Protein AF-A0A914E6H9-F1 (afdb_monomer)

Solvent-accessible surface area (backbone atoms only — not comparable to full-atom values): 12062 Å² total; per-residue (Å²): 136,84,80,85,77,83,86,76,90,71,85,92,70,56,69,72,56,49,33,61,77,68,70,58,74,80,78,76,75,82,77,73,86,77,72,76,84,82,68,86,48,79,74,48,56,61,55,47,52,51,64,68,30,40,50,72,46,54,66,71,74,56,62,75,85,48,50,69,58,54,50,55,50,50,53,52,52,53,63,55,44,48,61,52,18,30,51,36,17,48,60,28,70,41,57,38,67,60,18,42,51,48,51,53,48,45,43,56,54,40,60,68,67,37,84,58,99,81,71,85,60,68,87,51,65,71,59,25,43,54,50,18,62,48,53,51,54,50,25,64,76,68,75,50,61,64,74,57,21,68,74,34,77,68,53,38,52,57,58,48,49,56,48,53,51,52,54,51,51,51,50,50,52,51,52,53,38,53,74,68,57,50,55,66,60,54,51,61,48,46,63,58,47,55,53,51,53,53,60,66,71,79,110

Sequence (203 aa):
MEKIEYNILRPVFNQDLFDGLHGYEKRKRKIKNFNYYEYLNIQKIGSILTNTLPFFKWIKDYQLGFLPSDIAAGITIAIFNIPQGMAYANLANLPEVIGLYTSFFCPLIYLFFGTSRHLSMGIVSVVALMMGSTLEKYAILHNFNLENAKQNNIDNFESLHYLTILTFTTGIILALLSLCQAHFIAAYLSDSLEFLLLAALDS

Nearest PDB structures (foldseek):
  8uc1-assembly1_B  TM=6.722E-01  e=9.163E-06  Tursiops truncatus
  7xuh-assembly1_A  TM=6.467E-01  e=7.646E-06  Homo sapiens
  8tnw-assembly1_B  TM=7.030E-01  e=6.315E-05  Homo sapiens

Radius of gyration: 28.05 Å; Cα contacts (8 Å, |Δi|>4): 95; chains: 1; bounding box: 52×65×85 Å

Foldseek 3Di:
DDDDDPPDDDDDDDPVRVCVVVVPDPPPDPDDPDDPPPCPDPVVVVVVLCLQFVLVVVVVVDDCVCVVVVVVVVVVVLVVQLVVLQVLCVLLLHASVVSVVQQVVQQVVCSGRPPDPPDDDHDDNVVSNVNSVVLVVVCVVVVHDSVVCNVDPVSNVVSVVVVVVVVVVVVVVVVVCVVVVVVVVVVVVVVVVVVVVVVVVVD

Secondary structure (DSSP, 8-state):
--------------HHHHHHHTT------------GGGG--THHHHHHHHHH-THHHHTTS--GGGHHHHHHHHHHHHHHHHHHHHHHHHHTTS-HHHHHHHHHHHHHHHHHH-S-SS------HHHHHHHHHHHHHHHHHHT--HHHHHH-HHHHHHHHHHHHHHHHHHHHHHHHHHHTTTHHHHHHHHHHHHHHHHHTT--

Organism: NCBI:txid290746

InterPro domains:
  IPR001902 SLC26A/SulP transporter [PTHR11814] (36-193)
  IPR011547 SLC26A/SulP transporter domain [PF00916] (68-192)

Mean predicted aligned error: 14.3 Å

Structure (mmCIF, N/CA/C/O backbone):
data_AF-A0A914E6H9-F1
#
_entry.id   AF-A0A914E6H9-F1
#
loop_
_atom_site.group_PDB
_atom_site.id
_atom_site.type_symbol
_atom_site.label_atom_id
_atom_site.label_alt_id
_atom_site.label_comp_id
_atom_site.label_asym_id
_atom_site.label_entity_id
_atom_site.label_seq_id
_atom_site.pdbx_PDB_ins_code
_atom_site.Cartn_x
_atom_site.Cartn_y
_atom_site.Cartn_z
_atom_site.occupancy
_atom_site.B_iso_or_equiv
_atom_site.auth_seq_id
_atom_site.auth_comp_id
_atom_site.auth_asym_id
_atom_site.auth_atom_id
_atom_site.pdbx_PDB_model_num
ATOM 1 N N . MET A 1 1 ? 16.545 40.183 40.257 1.00 50.12 1 MET A N 1
ATOM 2 C CA . MET A 1 1 ? 15.499 39.140 40.299 1.00 50.12 1 MET A CA 1
ATOM 3 C C . MET A 1 1 ? 15.357 38.713 41.741 1.00 50.12 1 MET A C 1
ATOM 5 O O . MET A 1 1 ? 16.338 38.268 42.322 1.00 50.12 1 MET A O 1
ATOM 9 N N . GLU A 1 2 ? 14.193 38.947 42.327 1.00 59.81 2 GLU A N 1
ATOM 10 C CA . GLU A 1 2 ? 13.929 38.691 43.743 1.00 59.81 2 GLU A CA 1
ATOM 11 C C . GLU A 1 2 ? 13.531 37.219 43.933 1.00 59.81 2 GLU A C 1
ATOM 13 O O . GLU A 1 2 ? 12.757 36.678 43.140 1.00 59.81 2 GLU A O 1
ATOM 18 N N . LYS A 1 3 ? 14.111 36.533 44.925 1.00 62.00 3 LYS A N 1
ATOM 19 C CA . LYS A 1 3 ? 13.799 35.122 45.188 1.00 62.00 3 LYS A CA 1
ATOM 20 C C . LYS A 1 3 ? 12.520 35.044 46.014 1.00 62.00 3 LYS A C 1
ATOM 22 O O . LYS A 1 3 ? 12.526 35.409 47.183 1.00 62.00 3 LYS A O 1
ATOM 27 N N . ILE A 1 4 ? 11.449 34.527 45.416 1.00 72.75 4 ILE A N 1
ATOM 28 C CA . ILE A 1 4 ? 10.206 34.220 46.132 1.00 72.75 4 ILE A CA 1
ATOM 29 C C . ILE A 1 4 ? 10.500 33.099 47.137 1.00 72.75 4 ILE A C 1
ATOM 31 O O . ILE A 1 4 ? 10.808 31.970 46.751 1.00 72.75 4 ILE A O 1
ATOM 35 N N . GLU A 1 5 ? 10.440 33.422 48.427 1.00 74.56 5 GLU A N 1
ATOM 36 C CA . GLU A 1 5 ? 10.739 32.486 49.509 1.00 74.56 5 GLU A CA 1
ATOM 37 C C . GLU A 1 5 ? 9.470 31.727 49.924 1.00 74.56 5 GLU A C 1
ATOM 39 O O . GLU A 1 5 ? 8.563 32.260 50.565 1.00 74.56 5 GLU A O 1
ATOM 44 N N . TYR A 1 6 ? 9.378 30.464 49.505 1.00 71.00 6 TYR A N 1
ATOM 45 C CA . TYR A 1 6 ? 8.190 29.625 49.680 1.00 71.00 6 TYR A CA 1
ATOM 46 C C . TYR A 1 6 ? 8.077 29.063 51.107 1.00 71.00 6 TYR A C 1
ATOM 48 O O . TYR A 1 6 ? 8.286 27.872 51.344 1.00 71.00 6 TYR A O 1
ATOM 56 N N . ASN A 1 7 ? 7.706 29.915 52.064 1.00 76.38 7 ASN A N 1
ATOM 57 C CA . ASN A 1 7 ? 7.449 29.513 53.448 1.00 76.38 7 ASN A CA 1
ATOM 58 C C . ASN A 1 7 ? 6.096 28.777 53.574 1.00 76.38 7 ASN A C 1
ATOM 60 O O . ASN A 1 7 ? 5.050 29.376 53.823 1.00 76.38 7 ASN A O 1
ATOM 64 N N . ILE A 1 8 ? 6.112 27.464 53.328 1.00 75.12 8 ILE A N 1
ATOM 65 C CA . ILE A 1 8 ? 4.915 26.620 53.222 1.00 75.12 8 ILE A CA 1
ATOM 66 C C . ILE A 1 8 ? 4.791 25.717 54.459 1.00 75.12 8 ILE A C 1
ATOM 68 O O . ILE A 1 8 ? 5.327 24.610 54.503 1.00 75.12 8 ILE A O 1
ATOM 72 N N . LEU A 1 9 ? 4.010 26.162 55.444 1.00 78.38 9 LEU A N 1
ATOM 73 C CA . LEU A 1 9 ? 3.641 25.356 56.609 1.00 78.38 9 LEU A CA 1
ATOM 74 C C . LEU A 1 9 ? 2.402 24.498 56.294 1.00 78.38 9 LEU A C 1
ATOM 76 O O . LEU A 1 9 ? 1.282 25.005 56.244 1.00 78.38 9 LEU A O 1
ATOM 80 N N . ARG A 1 10 ? 2.591 23.186 56.095 1.00 80.12 10 ARG A N 1
ATOM 81 C CA . ARG A 1 10 ? 1.503 22.186 56.079 1.00 80.12 10 ARG A CA 1
ATOM 82 C C . ARG A 1 10 ? 1.823 21.072 57.085 1.00 80.12 10 ARG A C 1
ATOM 84 O O . ARG A 1 10 ? 2.992 20.702 57.183 1.00 80.12 10 ARG A O 1
ATOM 91 N N . PRO A 1 11 ? 0.834 20.503 57.796 1.00 79.44 11 PRO A N 1
ATOM 92 C CA . PRO A 1 11 ? 1.048 19.270 58.548 1.00 79.44 11 PRO A CA 1
ATOM 93 C C . PRO A 1 11 ? 1.402 18.114 57.598 1.00 79.44 11 PRO A C 1
ATOM 95 O O . PRO A 1 11 ? 0.928 18.059 56.461 1.00 79.44 11 PRO A O 1
ATOM 98 N N . VAL A 1 12 ? 2.237 17.187 58.069 1.00 79.19 12 VAL A N 1
ATOM 99 C CA . VAL A 1 12 ? 2.625 15.993 57.305 1.00 79.19 12 VAL A CA 1
ATOM 100 C C . VAL A 1 12 ? 1.494 14.967 57.379 1.00 79.19 12 VAL A C 1
ATOM 102 O O . VAL A 1 12 ? 1.179 14.470 58.458 1.00 79.19 12 VAL A O 1
ATOM 105 N N . PHE A 1 13 ? 0.898 14.639 56.233 1.00 81.56 13 PHE A N 1
ATOM 106 C CA . PHE A 1 13 ? -0.119 13.594 56.110 1.00 81.56 13 PHE A CA 1
ATOM 107 C C . PHE A 1 13 ? 0.448 12.355 55.412 1.00 81.56 13 PHE A C 1
ATOM 109 O O . PHE A 1 13 ? 1.111 12.468 54.382 1.00 81.56 13 PHE A O 1
ATOM 116 N N . ASN A 1 14 ? 0.115 11.170 55.927 1.00 82.94 14 ASN A N 1
ATOM 117 C CA . ASN A 1 14 ? 0.217 9.926 55.161 1.00 82.94 14 ASN A CA 1
ATOM 118 C C . ASN A 1 14 ? -0.932 9.846 54.143 1.00 82.94 14 ASN A C 1
ATOM 120 O O . ASN A 1 14 ? -1.995 10.430 54.367 1.00 82.94 14 ASN A O 1
ATOM 124 N N . GLN A 1 15 ? -0.750 9.075 53.066 1.00 77.50 15 GLN A N 1
ATOM 125 C CA . GLN A 1 15 ? -1.765 8.934 52.015 1.00 77.50 15 GLN A CA 1
ATOM 126 C C . GLN A 1 15 ? -3.119 8.474 52.577 1.00 77.50 15 GLN A C 1
ATOM 128 O O . GLN A 1 15 ? -4.138 9.053 52.229 1.00 77.50 15 GLN A O 1
ATOM 133 N N . ASP A 1 16 ? -3.139 7.519 53.511 1.00 79.62 16 ASP A N 1
ATOM 134 C CA . ASP A 1 16 ? -4.384 6.998 54.098 1.00 79.62 16 ASP A CA 1
ATOM 135 C C . ASP A 1 16 ? -5.143 8.051 54.934 1.00 79.62 16 ASP A C 1
ATOM 137 O O . ASP A 1 16 ? -6.372 8.046 54.981 1.00 79.62 16 ASP A O 1
ATOM 141 N N . LEU A 1 17 ? -4.421 8.993 55.561 1.00 82.12 17 LEU A N 1
ATOM 142 C CA . LEU A 1 17 ? -5.015 10.131 56.276 1.00 82.12 17 LEU A CA 1
ATOM 143 C C . LEU A 1 17 ? -5.592 11.165 55.302 1.00 82.12 17 LEU A C 1
ATOM 145 O O . LEU A 1 17 ? -6.675 11.694 55.542 1.00 82.12 17 LEU A O 1
ATOM 149 N N . PHE A 1 18 ? -4.886 11.439 54.204 1.00 83.38 18 PHE A N 1
ATOM 150 C CA . PHE A 1 18 ? -5.351 12.349 53.159 1.00 83.38 18 PHE A CA 1
ATOM 151 C C . PHE A 1 18 ? -6.586 11.789 52.434 1.00 83.38 18 PHE A C 1
ATOM 153 O O . PHE A 1 18 ? -7.600 12.476 52.313 1.00 83.38 18 PHE A O 1
ATOM 160 N N . ASP A 1 19 ? -6.531 10.519 52.026 1.00 83.94 19 ASP A N 1
ATOM 161 C CA . ASP A 1 19 ? -7.625 9.812 51.360 1.00 83.94 19 ASP A CA 1
ATOM 162 C C . ASP A 1 19 ? -8.864 9.736 52.274 1.00 83.94 19 ASP A C 1
ATOM 164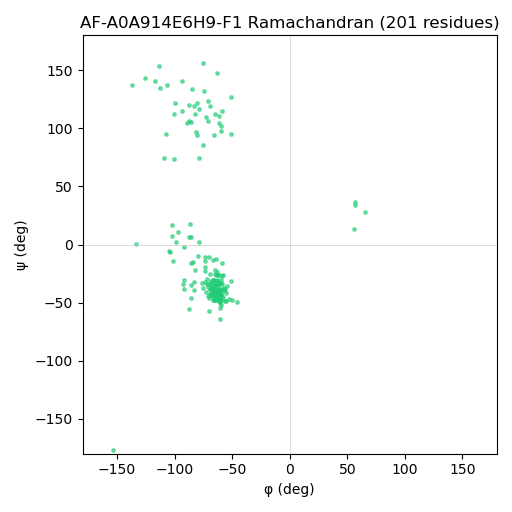 O O . ASP A 1 19 ? -9.984 9.954 51.809 1.00 83.94 19 ASP A O 1
ATOM 168 N N . GLY A 1 20 ? -8.670 9.515 53.582 1.00 83.81 20 GLY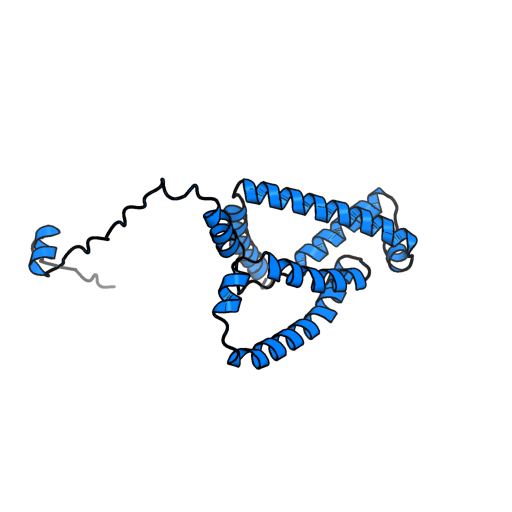 A N 1
ATOM 169 C CA . GLY A 1 20 ? -9.739 9.536 54.584 1.00 83.81 20 GLY A CA 1
ATOM 170 C C . GLY A 1 20 ? -10.372 10.918 54.797 1.00 83.81 20 GLY A C 1
ATOM 171 O O . GLY A 1 20 ? -11.596 11.019 54.862 1.00 83.81 20 GLY A O 1
ATOM 172 N N . LEU A 1 21 ? -9.570 11.989 54.855 1.00 84.38 21 LEU A N 1
ATOM 173 C CA . LEU A 1 21 ? -10.064 13.370 54.995 1.00 84.38 21 LEU A CA 1
ATOM 174 C C . LEU A 1 21 ? -10.815 13.871 53.752 1.00 84.38 21 LEU A C 1
ATOM 176 O O . LEU A 1 21 ? -11.739 14.674 53.878 1.00 84.38 21 LEU A O 1
ATOM 180 N N . HIS A 1 22 ? -10.435 13.401 52.561 1.00 80.81 22 HIS A N 1
ATOM 181 C CA . HIS A 1 22 ? -11.033 13.816 51.288 1.00 80.81 22 HIS A CA 1
ATOM 182 C C . HIS A 1 22 ? -12.027 12.802 50.694 1.00 80.81 22 HIS A C 1
ATOM 184 O O . HIS A 1 22 ? -12.506 13.002 49.578 1.00 80.81 22 HIS A O 1
ATOM 190 N N . GLY A 1 23 ? -12.374 11.735 51.426 1.00 79.38 23 GLY A N 1
ATOM 191 C CA . GLY A 1 23 ? -13.380 10.747 51.011 1.00 79.38 23 GLY A CA 1
ATOM 192 C C . GLY A 1 23 ? -12.995 9.933 49.768 1.00 79.38 23 GLY A C 1
ATOM 193 O O . GLY A 1 23 ? -13.868 9.503 49.012 1.00 79.38 23 GLY A O 1
ATOM 194 N N . TYR A 1 24 ? -11.698 9.743 49.516 1.00 76.38 24 TYR A N 1
ATOM 195 C CA . TYR A 1 24 ? -11.201 9.097 48.304 1.00 76.38 24 TYR A CA 1
ATOM 196 C C . TYR A 1 24 ? -11.290 7.565 48.388 1.00 76.38 24 TYR A C 1
ATOM 198 O O . TYR A 1 24 ? -10.375 6.876 48.842 1.00 76.38 24 TYR A O 1
ATOM 206 N N . GLU A 1 25 ? -12.380 6.993 47.871 1.00 68.94 25 GLU A N 1
ATOM 207 C CA . GLU A 1 25 ? -12.432 5.552 47.614 1.00 68.94 25 GLU A CA 1
ATOM 208 C C . GLU A 1 25 ? -11.563 5.167 46.405 1.00 68.94 25 GLU A C 1
ATOM 210 O O . GLU A 1 25 ? -11.907 5.397 45.240 1.00 68.94 25 GLU A O 1
ATOM 215 N N . LYS A 1 26 ? -10.448 4.479 46.676 1.00 67.31 26 LYS A N 1
ATOM 216 C CA . LYS A 1 26 ? -9.561 3.895 45.660 1.00 67.31 26 LYS A CA 1
ATOM 217 C C . LYS A 1 26 ? -10.317 2.886 44.782 1.00 67.31 26 LYS A C 1
ATOM 219 O O . LYS A 1 26 ? -10.481 1.718 45.141 1.00 67.31 26 LYS A O 1
ATOM 224 N N . ARG A 1 27 ? -10.769 3.348 43.609 1.00 68.19 27 ARG A N 1
ATOM 225 C CA . ARG A 1 27 ? -11.680 2.655 42.674 1.00 68.19 27 ARG A CA 1
ATOM 226 C C . ARG A 1 27 ? -11.224 1.227 42.336 1.00 68.19 27 ARG A C 1
ATOM 228 O O . ARG A 1 27 ? -10.440 1.014 41.408 1.00 68.19 27 ARG A O 1
ATOM 235 N N . LYS A 1 28 ? -11.758 0.233 43.057 1.00 62.88 28 LYS A N 1
ATOM 236 C CA . LYS A 1 28 ? -11.467 -1.198 42.861 1.00 62.88 28 LYS A CA 1
ATOM 237 C C . LYS A 1 28 ? -11.854 -1.623 41.439 1.00 62.88 28 LYS A C 1
ATOM 239 O O . LYS A 1 28 ? -13.031 -1.830 41.140 1.00 62.88 28 LYS A O 1
ATOM 244 N N . ARG A 1 29 ? -10.864 -1.753 40.545 1.00 58.59 29 ARG A N 1
ATOM 245 C CA . ARG A 1 29 ? -11.061 -2.307 39.195 1.00 58.59 29 ARG A CA 1
ATOM 246 C C . ARG A 1 29 ? -11.624 -3.722 39.343 1.00 58.59 29 ARG A C 1
ATOM 248 O O . ARG A 1 29 ? -10.937 -4.597 39.861 1.00 58.59 29 ARG A O 1
ATOM 255 N N . LYS A 1 30 ? -12.862 -3.952 38.889 1.00 54.06 30 LYS A N 1
ATOM 256 C CA . LYS A 1 30 ? -13.451 -5.297 38.821 1.00 54.06 30 LYS A CA 1
ATOM 257 C C . LYS A 1 30 ? -12.672 -6.123 37.797 1.00 54.06 30 LYS A C 1
ATOM 259 O O . LYS A 1 30 ? -12.956 -6.052 36.602 1.00 54.06 30 LYS A O 1
ATOM 264 N N . ILE A 1 31 ? -11.688 -6.883 38.270 1.00 54.31 31 ILE A N 1
ATOM 265 C CA . ILE A 1 31 ? -11.023 -7.919 37.481 1.00 54.31 31 ILE A CA 1
ATOM 266 C C . ILE A 1 31 ? -12.111 -8.929 37.107 1.00 54.31 31 ILE A C 1
ATOM 268 O O . ILE A 1 31 ? -12.669 -9.597 37.974 1.00 54.31 31 ILE A O 1
ATOM 272 N N . LYS A 1 32 ? -12.473 -8.990 35.823 1.00 55.16 32 LYS A N 1
ATOM 273 C CA . LYS A 1 32 ? -13.320 -10.071 35.315 1.00 55.16 32 LYS A CA 1
ATOM 274 C C . LYS A 1 32 ? -12.477 -11.340 35.316 1.00 55.16 32 LYS A C 1
ATOM 276 O O . LYS A 1 32 ? -11.433 -11.357 34.666 1.00 55.16 32 LYS A O 1
ATOM 281 N N . ASN A 1 33 ? -12.937 -12.385 35.998 1.00 48.03 33 ASN A N 1
ATOM 282 C CA . ASN A 1 33 ? -12.319 -13.706 35.911 1.00 48.03 33 ASN A CA 1
ATOM 283 C C . ASN A 1 33 ? -12.425 -14.195 34.459 1.00 48.03 33 ASN A C 1
ATOM 285 O O . ASN A 1 33 ? -13.506 -14.541 33.984 1.00 48.03 33 ASN A O 1
ATOM 289 N N . PHE A 1 34 ? -11.308 -14.151 33.735 1.00 52.12 34 PHE A N 1
ATOM 290 C CA . PHE A 1 34 ? -11.217 -14.622 32.358 1.00 52.12 34 PHE A CA 1
ATOM 291 C C . PHE A 1 34 ? -11.042 -16.143 32.379 1.00 52.12 34 PHE A C 1
ATOM 293 O O . PHE A 1 34 ? -9.936 -16.641 32.560 1.00 52.12 34 PHE A O 1
ATOM 300 N N . ASN A 1 35 ? -12.140 -16.884 32.224 1.00 43.16 35 ASN A N 1
ATOM 301 C CA . ASN A 1 35 ? -12.117 -18.347 32.216 1.00 43.16 35 ASN A CA 1
ATOM 302 C C . ASN A 1 35 ? -11.454 -18.864 30.926 1.00 43.16 35 ASN A C 1
ATOM 304 O O . ASN A 1 35 ? -12.039 -18.811 29.846 1.00 43.16 35 ASN A O 1
ATOM 308 N N . TYR A 1 36 ? -10.225 -19.368 31.033 1.00 51.62 36 TYR A N 1
ATOM 309 C CA . TYR A 1 36 ? -9.385 -19.752 29.886 1.00 51.62 36 TYR A CA 1
ATOM 310 C C . TYR A 1 36 ? -9.826 -21.054 29.189 1.00 51.62 36 TYR A C 1
ATOM 312 O O . TYR A 1 36 ? -9.540 -21.243 28.010 1.00 51.62 36 TYR A O 1
ATOM 320 N N . TYR A 1 37 ? -10.549 -21.941 29.879 1.00 47.88 37 TYR A N 1
ATOM 321 C CA . TYR A 1 37 ? -10.885 -23.277 29.362 1.00 47.88 37 TYR A CA 1
ATOM 322 C C . TYR A 1 37 ? -12.062 -23.313 28.368 1.00 47.88 37 TYR A C 1
ATOM 324 O O . TYR A 1 37 ? -12.276 -24.317 27.699 1.00 47.88 37 TYR A O 1
ATOM 332 N N . GLU A 1 38 ? -12.798 -22.212 28.200 1.00 48.50 38 GLU A N 1
ATOM 333 C CA . GLU A 1 38 ? -14.011 -22.146 27.365 1.00 48.50 38 GLU A CA 1
ATOM 334 C C . GLU A 1 38 ? -13.724 -21.848 25.872 1.00 48.50 38 GLU A C 1
ATOM 336 O O . GLU A 1 38 ? -14.588 -21.379 25.128 1.00 48.50 38 GLU A O 1
ATOM 341 N N . TYR A 1 39 ? -12.480 -22.032 25.413 1.00 49.59 39 TYR A N 1
ATOM 342 C CA . TYR A 1 39 ? -12.021 -21.588 24.085 1.00 49.59 39 TYR A CA 1
ATOM 343 C C . TYR A 1 39 ? -11.875 -22.695 23.031 1.00 49.59 39 TYR A C 1
ATOM 345 O O . TYR A 1 39 ? -11.712 -22.378 21.855 1.00 49.59 39 TYR A O 1
ATOM 353 N N . LEU A 1 40 ? -12.030 -23.967 23.409 1.00 52.03 40 LEU A N 1
ATOM 354 C CA . LEU A 1 40 ? -11.949 -25.120 22.504 1.00 52.03 40 LEU A CA 1
ATOM 355 C C . LEU A 1 40 ? -13.347 -25.629 22.108 1.00 52.03 40 LEU A C 1
ATOM 357 O O . LEU A 1 40 ? -13.805 -26.671 22.565 1.00 52.03 40 LEU A O 1
ATOM 361 N N . ASN A 1 41 ? -14.035 -24.879 21.243 1.00 47.31 41 ASN A N 1
ATOM 362 C CA . ASN A 1 41 ? -15.291 -25.299 20.609 1.00 47.31 41 ASN A CA 1
ATOM 363 C C . ASN A 1 41 ? -15.258 -24.916 19.119 1.00 47.31 41 ASN A C 1
ATOM 365 O O . ASN A 1 41 ? -14.852 -23.809 18.772 1.00 47.31 41 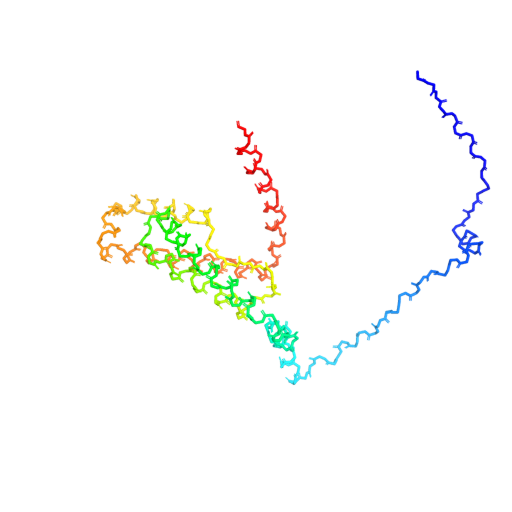ASN A O 1
ATOM 369 N N . ILE A 1 42 ? -15.702 -25.812 18.236 1.00 54.09 42 ILE A N 1
ATOM 370 C CA . ILE A 1 42 ? -15.668 -25.648 16.772 1.00 54.09 42 ILE A CA 1
ATOM 371 C C . ILE A 1 42 ? -16.488 -24.426 16.319 1.00 54.09 42 ILE A C 1
ATOM 373 O O . ILE A 1 42 ? -16.070 -23.704 15.416 1.00 54.09 42 ILE A O 1
ATOM 377 N N . GLN A 1 43 ? -17.583 -24.097 17.018 1.00 57.53 43 GLN A N 1
ATOM 378 C CA . GLN A 1 43 ? -18.353 -22.864 16.783 1.00 57.53 43 GLN A CA 1
ATOM 379 C C . GLN A 1 43 ? -17.502 -21.586 16.944 1.00 57.53 43 GLN A C 1
ATOM 381 O O . GLN A 1 43 ? -17.772 -20.561 16.314 1.00 57.53 43 GLN A O 1
ATOM 386 N N . LYS A 1 44 ? -16.432 -21.643 17.751 1.00 51.28 44 LYS A N 1
ATOM 387 C CA . LYS A 1 44 ? -15.542 -20.508 18.015 1.00 51.28 44 LYS A CA 1
ATOM 388 C C . LYS A 1 44 ? -14.632 -20.180 16.824 1.00 51.28 44 LYS A C 1
ATOM 390 O O . LYS A 1 44 ? -14.216 -19.028 16.726 1.00 51.28 44 LYS A O 1
ATOM 395 N N . ILE A 1 45 ? -14.426 -21.098 15.869 1.00 53.81 45 ILE A N 1
ATOM 396 C CA . ILE A 1 45 ? -13.742 -20.810 14.590 1.00 53.81 45 ILE A CA 1
ATOM 397 C C . ILE A 1 45 ? -14.507 -19.735 13.807 1.00 53.81 45 ILE A C 1
ATOM 399 O O . ILE A 1 45 ? -13.900 -18.774 13.342 1.00 53.81 45 ILE A O 1
ATOM 403 N N . GLY A 1 46 ? -15.842 -19.826 13.750 1.00 54.88 46 GLY A N 1
ATOM 404 C CA . GLY A 1 46 ? -16.680 -18.782 13.151 1.00 54.88 46 GLY A CA 1
ATOM 405 C C . GLY A 1 46 ? -16.518 -17.434 13.858 1.00 54.88 46 GLY A C 1
ATOM 406 O O . GLY A 1 46 ? -16.342 -16.412 13.200 1.00 54.88 46 GLY A O 1
ATOM 407 N N . SER A 1 47 ? -16.481 -17.434 15.198 1.00 52.44 47 SER A N 1
ATOM 408 C CA . SER A 1 47 ? -16.265 -16.202 15.976 1.00 52.44 47 SER A CA 1
ATOM 409 C C . SER A 1 47 ? -14.871 -15.591 15.772 1.00 52.44 47 SER A C 1
ATOM 411 O O . SER A 1 47 ? -14.741 -14.369 15.705 1.00 52.44 47 SER A O 1
ATOM 413 N N . ILE A 1 48 ? -13.841 -16.433 15.612 1.00 55.88 48 ILE A N 1
ATOM 414 C CA . ILE A 1 48 ? -12.474 -16.019 15.284 1.00 55.88 48 ILE A CA 1
ATOM 415 C C . ILE A 1 48 ? -12.455 -15.389 13.894 1.00 55.88 48 ILE A C 1
ATOM 417 O O . ILE A 1 48 ? -11.964 -14.274 13.769 1.00 55.88 48 ILE A O 1
ATOM 421 N N . LEU A 1 49 ? -13.076 -16.020 12.892 1.00 54.12 49 LEU A N 1
ATOM 422 C CA . LEU A 1 49 ? -13.157 -15.482 11.532 1.00 54.12 49 LEU A CA 1
ATOM 423 C C . LEU A 1 49 ? -13.863 -14.112 11.491 1.00 54.12 49 LEU A C 1
ATOM 425 O O . LEU A 1 49 ? -13.418 -13.205 10.795 1.00 54.12 49 LEU A O 1
ATOM 429 N N . THR A 1 50 ? -14.914 -13.911 12.297 1.00 54.56 50 THR A N 1
ATOM 430 C CA . THR A 1 50 ? -15.578 -12.597 12.431 1.00 54.56 50 THR A CA 1
ATOM 431 C C . THR A 1 50 ? -14.789 -11.558 13.237 1.00 54.56 50 THR A C 1
ATOM 433 O O . THR A 1 50 ? -15.126 -10.378 13.179 1.00 54.56 50 THR A O 1
ATOM 436 N N . ASN A 1 51 ? -13.756 -11.969 13.980 1.00 55.00 51 ASN A N 1
ATOM 437 C CA . ASN A 1 51 ? -12.826 -11.068 14.670 1.00 55.00 51 ASN A CA 1
ATOM 438 C C . ASN A 1 51 ? -11.588 -10.750 13.812 1.00 55.00 51 ASN A C 1
ATOM 440 O O . ASN A 1 51 ? -11.070 -9.640 13.902 1.00 55.00 51 ASN A O 1
ATOM 444 N N . THR A 1 52 ? -11.110 -11.695 12.993 1.00 58.50 52 THR A N 1
ATOM 445 C CA . THR A 1 52 ? -9.962 -11.500 12.091 1.00 58.50 52 THR A CA 1
ATOM 446 C C . THR A 1 52 ? -10.339 -10.809 10.783 1.00 58.50 52 THR A C 1
ATOM 448 O O . THR A 1 52 ? -9.476 -10.182 10.179 1.00 58.50 52 THR A O 1
ATOM 451 N N . LEU A 1 53 ? -11.613 -10.857 10.374 1.00 61.34 53 LEU A N 1
ATOM 452 C CA . LEU A 1 53 ? -12.162 -10.109 9.237 1.00 61.34 53 LEU A CA 1
ATOM 453 C C . LEU A 1 53 ? -13.106 -8.985 9.724 1.00 61.34 53 LEU A C 1
ATOM 455 O O . LEU A 1 53 ? -14.331 -9.110 9.598 1.00 61.34 53 LEU A O 1
ATOM 459 N N . PRO A 1 54 ? -12.586 -7.866 10.275 1.00 62.06 54 PRO A N 1
ATOM 460 C CA . PRO A 1 54 ? -13.414 -6.787 10.825 1.00 62.06 54 PRO A CA 1
ATOM 461 C C . PRO A 1 54 ? -14.290 -6.072 9.781 1.00 62.06 54 PRO A C 1
ATOM 463 O O . PRO A 1 54 ? -15.246 -5.393 10.162 1.00 62.06 54 PRO A O 1
ATOM 466 N N . PHE A 1 55 ? -14.053 -6.295 8.482 1.00 64.88 55 PHE A N 1
ATOM 467 C CA . PHE A 1 55 ? -14.995 -5.992 7.398 1.00 64.88 55 PHE A CA 1
ATOM 468 C C . PHE A 1 55 ? -16.428 -6.462 7.725 1.00 64.88 55 PHE A C 1
ATOM 470 O O . PHE A 1 55 ? -17.371 -5.669 7.691 1.00 64.88 55 PHE A O 1
ATOM 477 N N . PHE A 1 56 ? -16.595 -7.717 8.167 1.00 60.78 56 PHE A N 1
ATOM 478 C CA . PHE A 1 56 ? -17.903 -8.290 8.525 1.00 60.78 56 PHE A CA 1
ATOM 479 C C . PHE A 1 56 ? -18.521 -7.717 9.808 1.00 60.78 56 PHE A C 1
ATOM 481 O O . PHE A 1 56 ? -19.693 -7.985 10.091 1.00 60.78 56 PHE A O 1
ATOM 488 N N . LYS A 1 57 ? -17.755 -6.942 10.582 1.00 64.44 57 LYS A N 1
ATOM 489 C CA . LYS A 1 57 ? -18.255 -6.170 11.720 1.00 64.44 57 LYS A CA 1
ATOM 490 C C . LYS A 1 57 ? -18.741 -4.795 11.252 1.00 64.44 57 LYS A C 1
ATOM 492 O O . LYS A 1 57 ? -19.917 -4.494 11.421 1.00 64.44 57 LYS A O 1
ATOM 497 N N . TRP A 1 58 ? -17.894 -4.013 10.570 1.00 66.00 58 TRP A N 1
ATOM 498 C CA . TRP A 1 58 ? -18.275 -2.671 10.096 1.00 66.00 58 TRP A CA 1
ATOM 499 C C . TRP A 1 58 ? -19.445 -2.689 9.101 1.00 66.00 58 TRP A C 1
ATOM 501 O O . TRP A 1 58 ? -20.271 -1.780 9.146 1.00 66.00 58 TRP A O 1
ATOM 511 N N . ILE A 1 59 ? -19.569 -3.715 8.248 1.00 69.56 59 ILE A N 1
ATOM 512 C CA . ILE A 1 59 ? -20.683 -3.813 7.286 1.00 69.56 59 ILE A CA 1
ATOM 513 C C . ILE A 1 59 ? -22.054 -3.982 7.973 1.00 69.56 59 ILE A C 1
ATOM 515 O O . ILE A 1 59 ? -23.070 -3.592 7.408 1.00 69.56 59 ILE A O 1
ATOM 519 N N . LYS A 1 60 ? -22.093 -4.531 9.199 1.00 65.06 60 LYS A N 1
ATOM 520 C CA . LYS A 1 60 ? -23.326 -4.709 9.992 1.00 65.06 60 LYS A CA 1
ATOM 521 C C . LYS A 1 60 ? -23.719 -3.448 10.757 1.00 65.06 60 LYS A C 1
ATOM 523 O O . LYS A 1 60 ? -24.904 -3.187 10.922 1.00 65.06 60 LYS A O 1
ATOM 528 N N . ASP A 1 61 ? -22.726 -2.666 11.172 1.00 69.56 61 ASP A N 1
ATOM 529 C CA . ASP A 1 61 ? -22.907 -1.383 11.859 1.00 69.56 61 ASP A CA 1
ATOM 530 C C . ASP A 1 61 ? -23.082 -0.204 10.865 1.00 69.56 61 ASP A C 1
ATOM 532 O O . ASP A 1 61 ? -23.091 0.962 11.266 1.00 69.56 61 ASP A O 1
ATOM 536 N N . TYR A 1 62 ? -23.178 -0.476 9.555 1.00 74.25 62 TYR A N 1
ATOM 537 C CA . TYR A 1 62 ? -23.213 0.548 8.509 1.00 74.25 62 TYR A CA 1
ATOM 538 C C . TYR A 1 62 ? -24.600 1.180 8.339 1.00 74.25 62 TYR A C 1
ATOM 540 O O . TYR A 1 62 ? -25.578 0.509 8.008 1.00 74.25 62 TYR A O 1
ATOM 548 N N . GLN A 1 63 ? -24.681 2.501 8.500 1.00 77.81 63 GLN A N 1
ATOM 549 C CA . GLN A 1 63 ? -25.905 3.259 8.252 1.00 77.81 63 GLN A CA 1
ATOM 550 C C . GLN A 1 63 ? -25.987 3.664 6.775 1.00 77.81 63 GLN A C 1
ATOM 552 O O . GLN A 1 63 ? -25.157 4.429 6.286 1.00 77.81 63 GLN A O 1
ATOM 557 N N . LEU A 1 64 ? -27.038 3.215 6.082 1.00 78.00 64 LEU A N 1
ATOM 558 C CA . LEU A 1 64 ? -27.254 3.459 4.645 1.00 78.00 64 LEU A CA 1
ATOM 559 C C . LEU A 1 64 ? -27.324 4.950 4.253 1.00 78.00 64 LEU A C 1
ATOM 561 O O . LEU A 1 64 ? -27.170 5.274 3.080 1.00 78.00 64 LEU A O 1
ATOM 565 N N . GLY A 1 65 ? -27.505 5.863 5.215 1.00 82.00 65 GLY A N 1
ATOM 566 C CA . GLY A 1 65 ? -27.444 7.311 4.985 1.00 82.00 65 GLY A CA 1
ATOM 567 C C . GLY A 1 65 ? -26.066 7.833 4.551 1.00 82.00 65 GLY A C 1
A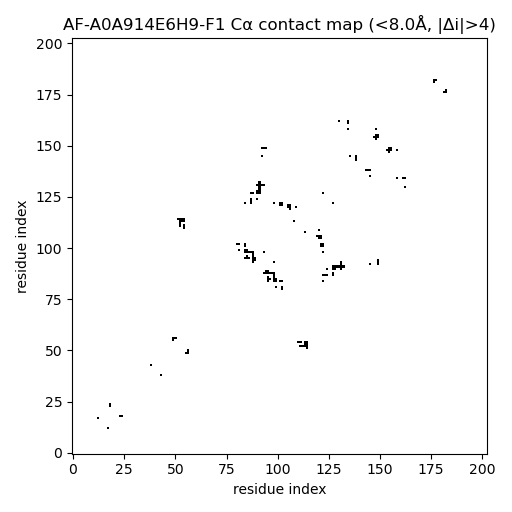TOM 568 O O . GLY A 1 65 ? -26.002 8.882 3.917 1.00 82.00 65 GLY A O 1
ATOM 569 N N . PHE A 1 66 ? -24.975 7.106 4.829 1.00 81.00 66 PHE A N 1
ATOM 570 C CA . PHE A 1 66 ? -23.627 7.482 4.375 1.00 81.00 66 PHE A CA 1
ATOM 571 C C . PHE A 1 66 ? -23.313 7.028 2.942 1.00 81.00 66 PHE A C 1
ATOM 573 O O . PHE A 1 66 ? -22.405 7.576 2.320 1.00 81.00 66 PHE A O 1
ATOM 580 N N . LEU A 1 67 ? -24.106 6.109 2.375 1.00 83.94 67 LEU A N 1
ATOM 581 C CA . LEU A 1 67 ? -23.886 5.523 1.049 1.00 83.94 67 LEU A CA 1
ATOM 582 C C . LEU A 1 67 ? -23.632 6.551 -0.079 1.00 83.94 67 LEU A C 1
ATOM 584 O O . LEU A 1 67 ? -22.657 6.370 -0.808 1.00 83.94 67 LEU A O 1
ATOM 588 N N . PRO A 1 68 ? -24.415 7.642 -0.247 1.00 87.81 68 PRO A N 1
ATOM 589 C CA . PRO A 1 68 ? -24.130 8.629 -1.294 1.00 87.81 68 PRO A CA 1
ATOM 590 C C . PRO A 1 68 ? -22.825 9.407 -1.055 1.00 87.81 68 PRO A C 1
ATOM 592 O O . PRO A 1 68 ? -22.156 9.774 -2.019 1.00 87.81 68 PRO A O 1
ATOM 595 N N . SER A 1 69 ? -22.438 9.627 0.207 1.00 86.94 69 SER A N 1
ATOM 596 C CA . SER A 1 69 ? -21.178 10.291 0.563 1.00 86.94 69 SER A CA 1
ATOM 597 C C . SER A 1 69 ? -19.978 9.391 0.269 1.00 86.94 69 SER A C 1
ATOM 599 O O . SER A 1 69 ? -19.005 9.839 -0.336 1.00 86.94 69 SER A O 1
ATOM 601 N N . ASP A 1 70 ? -20.065 8.111 0.636 1.00 87.50 70 ASP A N 1
ATOM 602 C CA . ASP A 1 70 ? -18.999 7.132 0.410 1.00 87.50 70 ASP A CA 1
ATOM 603 C C . ASP A 1 70 ? -18.819 6.825 -1.088 1.00 87.50 70 ASP A C 1
ATOM 605 O O . ASP A 1 70 ? -17.689 6.674 -1.552 1.00 87.50 70 ASP A O 1
ATOM 609 N N . ILE A 1 71 ? -19.904 6.815 -1.876 1.00 89.81 71 ILE A N 1
ATOM 610 C CA . ILE A 1 71 ? -19.838 6.706 -3.344 1.00 89.81 71 ILE A CA 1
ATOM 611 C C . ILE A 1 71 ? -19.147 7.935 -3.953 1.00 89.81 71 ILE A C 1
ATOM 613 O O . ILE A 1 71 ? -18.242 7.776 -4.773 1.00 89.81 71 ILE A O 1
ATOM 617 N N . ALA A 1 72 ? -19.521 9.154 -3.546 1.00 92.69 72 ALA A N 1
ATOM 618 C CA . ALA A 1 72 ? -18.895 10.379 -4.051 1.00 92.69 72 ALA A CA 1
ATOM 619 C C . ALA A 1 72 ? -17.398 10.457 -3.692 1.00 92.69 72 ALA A C 1
ATOM 621 O O . ALA A 1 72 ? -16.569 10.790 -4.546 1.00 92.69 72 ALA A O 1
ATOM 622 N N . ALA A 1 73 ? -17.035 10.083 -2.461 1.00 89.38 73 ALA A N 1
ATOM 623 C CA . ALA A 1 73 ? -15.646 9.985 -2.022 1.00 89.38 73 ALA A CA 1
ATOM 624 C C . ALA A 1 73 ? -14.872 8.907 -2.803 1.00 89.38 73 ALA A C 1
ATOM 626 O O . ALA A 1 73 ? -13.778 9.176 -3.295 1.00 89.38 73 ALA A O 1
ATOM 627 N N . GLY A 1 74 ? -15.454 7.717 -2.988 1.00 87.88 74 GLY A N 1
ATOM 628 C CA . GLY A 1 74 ? -14.843 6.616 -3.737 1.00 87.88 74 GLY A CA 1
ATOM 629 C C . GLY A 1 74 ? -14.574 6.958 -5.206 1.00 87.88 74 GLY A C 1
ATOM 630 O O . GLY A 1 74 ? -13.478 6.699 -5.700 1.00 87.88 74 GLY A O 1
ATOM 631 N N . ILE A 1 75 ? -15.526 7.611 -5.884 1.00 91.50 75 ILE A N 1
ATOM 632 C CA . ILE A 1 75 ? -15.346 8.118 -7.256 1.00 91.50 75 ILE A CA 1
ATOM 633 C C . ILE A 1 75 ? -14.226 9.167 -7.301 1.00 91.50 75 ILE A C 1
ATOM 635 O O . ILE A 1 75 ? -13.360 9.103 -8.170 1.00 91.50 75 ILE A O 1
ATOM 639 N N . THR A 1 76 ? -14.202 10.095 -6.340 1.00 92.50 76 THR A N 1
ATOM 640 C CA . THR A 1 76 ? -13.167 11.140 -6.251 1.00 92.50 76 THR A CA 1
ATOM 641 C C . THR A 1 76 ? -11.770 10.531 -6.086 1.00 92.50 76 THR A C 1
ATOM 643 O O . THR A 1 76 ? -10.853 10.877 -6.830 1.00 92.50 76 THR A O 1
ATOM 646 N N . ILE A 1 77 ? -11.612 9.568 -5.172 1.00 89.38 77 ILE A N 1
ATOM 647 C CA . ILE A 1 77 ? -10.347 8.850 -4.947 1.00 89.38 77 ILE A CA 1
ATOM 648 C C . ILE A 1 77 ? -9.937 8.061 -6.198 1.00 89.38 77 ILE A C 1
ATOM 650 O O . ILE A 1 77 ? -8.770 8.103 -6.584 1.00 89.38 77 ILE A O 1
ATOM 654 N N . ALA A 1 78 ? -10.875 7.387 -6.872 1.00 88.06 78 ALA A N 1
ATOM 655 C CA . ALA A 1 78 ? -10.590 6.650 -8.104 1.00 88.06 78 ALA A CA 1
ATOM 656 C C . ALA A 1 78 ? -10.065 7.564 -9.228 1.00 88.06 78 ALA A C 1
ATOM 658 O O . ALA A 1 78 ? -9.105 7.198 -9.906 1.00 88.06 78 ALA A O 1
ATOM 659 N N . ILE A 1 79 ? -10.636 8.766 -9.383 1.00 91.25 79 ILE A N 1
ATOM 660 C CA . ILE A 1 79 ? -10.187 9.761 -10.372 1.00 91.25 79 ILE A CA 1
ATOM 661 C C . ILE A 1 79 ? -8.752 10.230 -10.086 1.00 91.25 79 ILE A C 1
ATOM 663 O O . ILE A 1 79 ? -7.962 10.324 -11.023 1.00 91.25 79 ILE A O 1
ATOM 667 N N . PHE A 1 80 ? -8.380 10.471 -8.823 1.00 90.38 80 PHE A N 1
ATOM 668 C CA . PHE A 1 80 ? -7.004 10.854 -8.460 1.00 90.38 80 PHE A CA 1
ATOM 669 C C . PHE A 1 80 ? -5.993 9.700 -8.571 1.00 90.38 80 PHE A C 1
ATOM 671 O O . PHE A 1 80 ? -4.840 9.917 -8.944 1.00 90.38 80 PHE A O 1
ATOM 678 N N . ASN A 1 81 ? -6.417 8.466 -8.292 1.00 88.38 81 ASN A N 1
ATOM 679 C CA . ASN A 1 81 ? -5.545 7.289 -8.295 1.00 88.38 81 ASN A CA 1
ATOM 680 C C . ASN A 1 81 ? -5.061 6.902 -9.712 1.00 88.38 81 ASN A C 1
ATOM 682 O O . ASN A 1 81 ? -3.986 6.324 -9.855 1.00 88.38 81 ASN A O 1
ATOM 686 N N . ILE A 1 82 ? -5.808 7.262 -10.766 1.00 89.94 82 ILE A N 1
ATOM 687 C CA . ILE A 1 82 ? -5.424 7.034 -12.173 1.00 89.94 82 ILE A CA 1
ATOM 688 C C . ILE A 1 82 ? -4.108 7.761 -12.537 1.00 89.94 82 ILE A C 1
ATOM 690 O O . ILE A 1 82 ? -3.120 7.074 -12.811 1.00 89.94 82 ILE 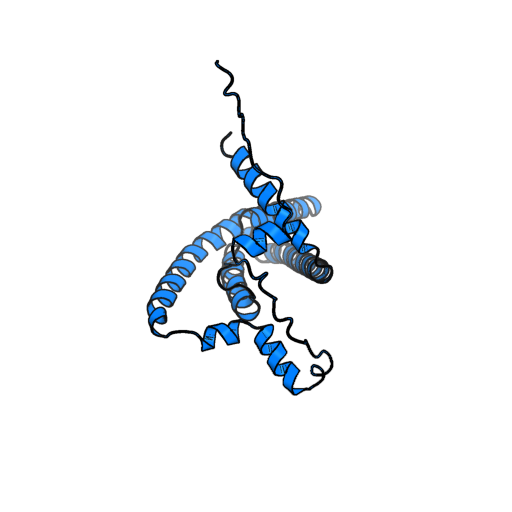A O 1
ATOM 694 N N . PRO A 1 83 ? -4.018 9.110 -12.512 1.00 90.88 83 PRO A N 1
ATOM 695 C CA . PRO A 1 83 ? -2.776 9.812 -12.839 1.00 90.88 83 PRO A CA 1
ATOM 696 C C . PRO A 1 83 ? -1.658 9.532 -11.825 1.00 90.88 83 PRO A C 1
ATOM 698 O O . PRO A 1 83 ? -0.500 9.447 -12.226 1.00 90.88 83 PRO A O 1
ATOM 701 N N . GLN A 1 84 ? -1.983 9.325 -10.542 1.00 89.94 84 GLN A N 1
ATOM 702 C CA . GLN A 1 84 ? -1.000 8.958 -9.515 1.00 89.94 84 GLN A CA 1
ATOM 703 C C . GLN A 1 84 ? -0.324 7.611 -9.828 1.00 89.94 84 GLN A C 1
ATOM 705 O O . GLN A 1 84 ? 0.904 7.523 -9.823 1.00 89.94 84 GLN A O 1
ATOM 710 N N . GLY A 1 85 ? -1.106 6.575 -10.154 1.00 89.88 85 GLY A N 1
ATOM 711 C CA . GLY A 1 85 ? -0.583 5.254 -10.509 1.00 89.88 85 GLY A CA 1
ATOM 712 C C . GLY A 1 85 ? 0.260 5.274 -11.787 1.00 89.88 85 GLY A C 1
ATOM 713 O O . GLY A 1 85 ? 1.330 4.664 -11.823 1.00 89.88 85 GLY A O 1
ATOM 714 N N . MET A 1 86 ? -0.167 6.027 -12.808 1.00 90.81 86 MET A N 1
ATOM 715 C CA . MET A 1 86 ? 0.604 6.205 -14.046 1.00 90.81 86 MET A CA 1
ATOM 716 C C . MET A 1 86 ? 1.930 6.940 -13.799 1.00 90.81 86 MET A C 1
ATOM 718 O O . MET A 1 86 ? 2.975 6.488 -14.264 1.00 90.81 86 MET A O 1
ATOM 722 N N . ALA A 1 87 ? 1.914 8.034 -13.030 1.00 91.38 87 ALA A N 1
ATOM 723 C CA . ALA A 1 87 ? 3.118 8.796 -12.704 1.00 91.38 87 ALA A CA 1
ATOM 724 C C . ALA A 1 87 ? 4.139 7.952 -11.924 1.00 91.38 87 ALA A C 1
ATOM 726 O O . ALA A 1 87 ? 5.326 7.974 -12.243 1.00 91.38 87 ALA A O 1
ATOM 727 N N . TYR A 1 88 ? 3.692 7.172 -10.936 1.00 90.19 88 TYR A N 1
ATOM 728 C CA . TYR A 1 88 ? 4.592 6.354 -10.120 1.00 90.19 88 TYR A CA 1
ATOM 729 C C . TYR A 1 88 ? 5.125 5.122 -10.869 1.00 90.19 88 TYR A C 1
ATOM 731 O O . TYR A 1 88 ? 6.280 4.762 -10.666 1.00 90.19 88 TYR A O 1
ATOM 739 N N . ALA A 1 89 ? 4.361 4.524 -11.791 1.00 88.81 89 ALA A N 1
ATOM 740 C CA . ALA A 1 89 ? 4.905 3.508 -12.698 1.00 88.81 89 ALA A CA 1
ATOM 741 C C . ALA A 1 89 ? 5.980 4.087 -13.633 1.00 88.81 89 ALA A C 1
ATOM 743 O O . ALA A 1 89 ? 7.042 3.487 -13.787 1.00 88.81 89 ALA A O 1
ATOM 744 N N . ASN A 1 90 ? 5.758 5.287 -14.180 1.00 88.44 90 ASN A N 1
ATOM 745 C CA . ASN A 1 90 ? 6.750 5.963 -15.017 1.00 88.44 90 ASN A CA 1
ATOM 746 C C . ASN A 1 90 ? 8.044 6.284 -14.234 1.00 88.44 90 ASN A C 1
ATOM 748 O O . ASN A 1 90 ? 9.131 6.015 -14.729 1.00 88.44 90 ASN A O 1
ATOM 752 N N . LEU A 1 91 ? 7.945 6.749 -12.977 1.00 88.00 91 LEU A N 1
ATOM 753 C CA . LEU A 1 91 ? 9.107 6.945 -12.084 1.00 88.00 91 LEU A CA 1
ATOM 754 C C . LEU A 1 91 ? 9.854 5.645 -11.729 1.00 88.00 91 LEU A C 1
ATOM 756 O O . LEU A 1 91 ? 11.030 5.694 -11.379 1.00 88.00 91 LEU A O 1
ATOM 760 N N . ALA A 1 92 ? 9.189 4.491 -11.812 1.00 85.81 92 ALA A N 1
ATOM 761 C CA . ALA A 1 92 ? 9.808 3.175 -11.656 1.00 85.81 92 ALA A CA 1
ATOM 762 C C . ALA A 1 92 ? 10.379 2.613 -12.979 1.00 85.81 92 ALA A C 1
ATOM 764 O O . ALA A 1 92 ? 10.805 1.459 -13.010 1.00 85.81 92 ALA A O 1
ATOM 765 N N . ASN A 1 93 ? 10.383 3.406 -14.061 1.00 85.56 93 ASN A N 1
ATOM 766 C CA . ASN A 1 93 ? 10.727 3.012 -15.433 1.00 85.56 93 ASN A CA 1
ATOM 767 C C . ASN A 1 93 ? 9.878 1.845 -15.980 1.00 85.56 93 ASN A C 1
ATOM 769 O O . ASN A 1 93 ? 10.371 0.995 -16.720 1.00 85.56 93 ASN A O 1
ATOM 773 N N . LEU A 1 94 ? 8.590 1.803 -15.623 1.00 83.69 94 LEU A N 1
ATOM 774 C CA . LEU A 1 94 ? 7.653 0.749 -16.016 1.00 83.69 94 LEU A CA 1
ATOM 775 C C . LEU A 1 94 ? 6.538 1.245 -16.946 1.00 83.69 94 LEU A C 1
ATOM 777 O O . LEU A 1 94 ? 6.137 2.409 -16.859 1.00 83.69 94 LEU A O 1
ATOM 781 N N . PRO A 1 95 ? 5.966 0.353 -17.779 1.00 86.31 95 PRO A N 1
ATOM 782 C CA . PRO A 1 95 ? 4.689 0.592 -18.442 1.00 86.31 95 PRO A CA 1
ATOM 783 C C . PRO A 1 95 ? 3.593 1.034 -17.463 1.00 86.31 95 PRO A C 1
ATOM 785 O O . PRO A 1 95 ? 3.277 0.349 -16.486 1.00 86.31 95 PRO A O 1
ATOM 788 N N . GLU A 1 96 ? 2.954 2.161 -17.767 1.00 88.12 96 GLU A N 1
ATOM 789 C CA . GLU A 1 96 ? 1.994 2.859 -16.904 1.00 88.12 96 GLU A CA 1
ATOM 790 C C . GLU A 1 96 ? 0.787 1.989 -16.510 1.00 88.12 96 GLU A C 1
ATOM 792 O O . GLU A 1 96 ? 0.207 2.148 -15.433 1.00 88.12 96 GLU A O 1
ATOM 797 N N . VAL A 1 97 ? 0.443 1.017 -17.361 1.00 87.75 97 VAL A N 1
ATOM 798 C CA . VAL A 1 97 ? -0.633 0.036 -17.152 1.00 87.75 97 VAL A CA 1
ATOM 799 C C . VAL A 1 97 ? -0.412 -0.802 -15.881 1.00 87.75 97 VAL A C 1
ATOM 801 O O . VAL A 1 97 ? -1.368 -1.131 -15.181 1.00 87.75 97 VAL A O 1
ATOM 804 N N . ILE A 1 98 ? 0.845 -1.101 -15.531 1.00 86.81 98 ILE A N 1
ATOM 805 C CA . ILE A 1 98 ? 1.205 -1.874 -14.328 1.00 86.81 98 ILE A CA 1
ATOM 806 C C . ILE A 1 98 ? 0.903 -1.061 -13.061 1.00 86.81 98 ILE A C 1
ATOM 808 O O . ILE A 1 98 ? 0.417 -1.608 -12.066 1.00 86.81 98 ILE A O 1
ATOM 812 N N . GLY A 1 99 ? 1.123 0.258 -13.120 1.00 87.19 99 GLY A N 1
ATOM 813 C CA . GLY A 1 99 ? 0.724 1.195 -12.072 1.00 87.19 99 GLY A CA 1
ATOM 814 C C . GLY A 1 99 ? -0.785 1.191 -11.866 1.00 87.19 99 GLY A C 1
ATOM 815 O O . GLY A 1 99 ? -1.244 1.014 -10.743 1.00 87.19 99 GLY A O 1
ATOM 816 N N . LEU A 1 100 ? -1.562 1.280 -12.950 1.00 88.25 100 LEU A N 1
ATOM 817 C CA . LEU A 1 100 ? -3.028 1.236 -12.891 1.00 88.25 100 LEU A CA 1
ATOM 818 C C . LEU A 1 100 ? -3.561 -0.079 -12.293 1.00 88.25 100 LEU A C 1
ATOM 820 O O . LEU A 1 100 ? -4.433 -0.036 -11.423 1.00 88.25 100 LEU A O 1
ATOM 824 N N . TYR A 1 101 ? -3.015 -1.237 -12.686 1.00 89.25 101 TYR A N 1
ATOM 825 C CA . TYR A 1 101 ? -3.385 -2.519 -12.072 1.00 89.25 101 TYR A CA 1
ATOM 826 C C . TYR A 1 101 ? -3.062 -2.547 -10.573 1.00 89.25 101 TYR A C 1
ATOM 828 O O . TYR A 1 101 ? -3.920 -2.907 -9.766 1.00 89.25 101 TYR A O 1
ATOM 836 N N . THR A 1 102 ? -1.858 -2.124 -10.182 1.00 86.69 102 THR A N 1
ATOM 837 C CA . THR A 1 102 ? -1.428 -2.110 -8.773 1.00 86.69 102 THR A CA 1
ATOM 838 C C . THR A 1 102 ? -2.306 -1.170 -7.936 1.00 86.69 102 THR A C 1
ATOM 840 O O . THR A 1 102 ? -2.818 -1.566 -6.888 1.00 86.69 102 THR A O 1
ATOM 843 N N . SER A 1 103 ? -2.581 0.035 -8.443 1.00 86.19 103 SER A N 1
ATOM 844 C CA . SER A 1 103 ? -3.468 1.027 -7.824 1.00 86.19 103 SER A CA 1
ATOM 845 C C . SER A 1 103 ? -4.920 0.561 -7.673 1.00 86.19 103 SER A C 1
ATOM 847 O O . SER A 1 103 ? -5.604 1.042 -6.770 1.00 86.19 103 SER A O 1
ATOM 849 N N . PHE A 1 104 ? -5.401 -0.362 -8.513 1.00 86.25 104 PHE A N 1
ATOM 850 C CA . PHE A 1 104 ? -6.740 -0.951 -8.396 1.00 86.25 104 PHE A CA 1
ATOM 851 C C . PHE A 1 104 ? -6.776 -2.156 -7.442 1.00 86.25 104 PHE A C 1
ATOM 853 O O . PHE A 1 104 ? -7.651 -2.241 -6.577 1.00 86.25 104 PHE A O 1
ATOM 860 N N . PHE A 1 105 ? -5.821 -3.083 -7.563 1.00 88.06 105 PHE A N 1
ATOM 861 C CA . PHE A 1 105 ? -5.829 -4.317 -6.775 1.00 88.06 105 PHE A CA 1
ATOM 862 C C . PHE A 1 105 ? -5.381 -4.122 -5.320 1.00 88.06 105 PHE A C 1
ATOM 864 O O . PHE A 1 105 ? -5.928 -4.794 -4.447 1.00 88.06 105 PHE A O 1
ATOM 871 N N . CYS A 1 106 ? -4.459 -3.201 -5.012 1.00 86.50 106 CYS A N 1
ATOM 872 C CA . CYS A 1 106 ? -4.002 -2.987 -3.630 1.00 86.50 106 CYS A CA 1
ATOM 873 C C . CYS A 1 106 ? -5.135 -2.558 -2.668 1.00 86.50 106 CYS A C 1
ATOM 875 O O . CYS A 1 106 ? -5.299 -3.232 -1.645 1.00 86.50 106 CYS A O 1
ATOM 877 N N . PRO A 1 107 ? -5.975 -1.543 -2.974 1.00 83.62 107 PRO A N 1
ATOM 878 C CA . PRO A 1 107 ? -7.132 -1.206 -2.140 1.00 83.62 107 PRO A CA 1
ATOM 879 C C . PRO A 1 107 ? -8.164 -2.338 -2.048 1.00 83.62 107 PRO A C 1
ATOM 881 O O . PRO A 1 107 ? -8.745 -2.558 -0.988 1.00 83.62 107 PRO A O 1
ATOM 884 N N . LEU A 1 108 ? -8.377 -3.083 -3.139 1.00 84.69 108 LEU A N 1
ATOM 885 C CA . LEU A 1 108 ? -9.336 -4.191 -3.190 1.00 84.69 108 LEU A CA 1
ATOM 886 C C . LEU A 1 108 ? -8.901 -5.363 -2.298 1.00 84.69 108 LEU A C 1
ATOM 888 O O . LEU A 1 108 ? -9.715 -5.899 -1.551 1.00 84.69 108 LEU A O 1
ATOM 892 N N . ILE A 1 109 ? -7.616 -5.727 -2.312 1.00 84.81 109 ILE A N 1
ATOM 893 C CA . ILE A 1 109 ? -7.049 -6.739 -1.408 1.00 84.81 109 ILE A CA 1
ATOM 894 C C . ILE A 1 109 ? -7.090 -6.229 0.042 1.00 84.81 109 ILE A C 1
ATOM 896 O O . ILE A 1 109 ? -7.467 -6.979 0.948 1.00 84.81 109 ILE A O 1
ATOM 900 N N . TYR A 1 110 ? -6.786 -4.945 0.270 1.00 81.88 110 TYR A N 1
ATOM 901 C CA . TYR A 1 110 ? -6.893 -4.341 1.599 1.00 81.88 110 TYR A CA 1
ATOM 902 C C . TYR A 1 110 ? -8.336 -4.320 2.130 1.00 81.88 110 TYR A C 1
ATOM 904 O O . TYR A 1 110 ? -8.531 -4.469 3.330 1.00 81.88 110 TYR A O 1
ATOM 912 N N . LEU A 1 111 ? -9.365 -4.232 1.282 1.00 77.56 111 LEU A N 1
ATOM 913 C CA . LEU A 1 111 ? -10.762 -4.295 1.731 1.00 77.56 111 LEU A CA 1
ATOM 914 C C . LEU A 1 111 ? -11.118 -5.642 2.392 1.00 77.56 111 LEU A C 1
ATOM 916 O O . LEU A 1 111 ? -11.905 -5.670 3.338 1.00 77.56 111 LEU A O 1
ATOM 920 N N . PHE A 1 112 ? -10.530 -6.749 1.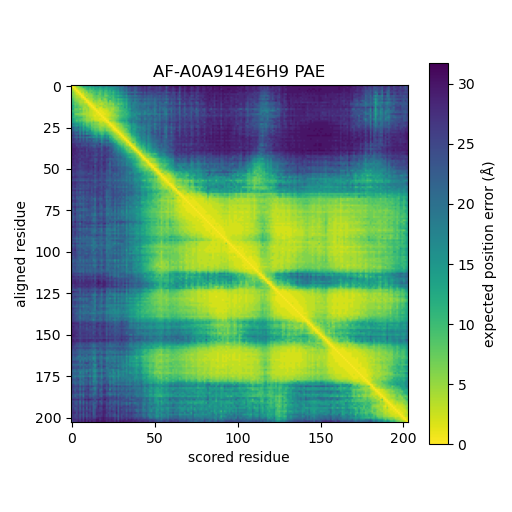922 1.00 75.19 112 PHE A N 1
ATOM 921 C CA . PHE A 1 112 ? -10.783 -8.089 2.467 1.00 75.19 112 PHE A CA 1
ATOM 922 C C . PHE A 1 112 ? -9.951 -8.407 3.717 1.00 75.19 112 PHE A C 1
ATOM 924 O O . PHE A 1 112 ? -10.470 -9.026 4.645 1.00 75.19 112 PHE A O 1
ATOM 931 N N . PHE A 1 113 ? -8.679 -7.993 3.753 1.00 72.06 113 PHE A N 1
ATOM 932 C CA . PHE A 1 113 ? -7.736 -8.330 4.835 1.00 72.06 113 PHE A CA 1
ATOM 933 C C . PHE A 1 113 ? -7.454 -7.175 5.816 1.00 72.06 113 PHE A C 1
ATOM 935 O O . PHE A 1 113 ? -6.748 -7.359 6.808 1.00 72.06 113 PHE A O 1
ATOM 942 N N . GLY A 1 114 ? -7.980 -5.979 5.550 1.00 64.31 114 GLY A N 1
ATOM 943 C CA . GLY A 1 114 ? -7.689 -4.753 6.286 1.00 64.31 114 GLY A CA 1
ATOM 944 C C . GLY A 1 114 ? -8.249 -4.760 7.703 1.00 64.31 114 GLY A C 1
ATOM 945 O O . GLY A 1 114 ? -9.458 -4.825 7.924 1.00 64.31 114 GLY A O 1
ATOM 946 N N . THR A 1 115 ? -7.355 -4.645 8.683 1.00 61.09 115 THR A N 1
ATOM 947 C CA . THR A 1 115 ? -7.707 -4.584 10.108 1.00 61.09 115 THR A CA 1
ATOM 948 C C . THR A 1 115 ? -8.049 -3.174 10.595 1.00 61.09 115 THR A C 1
ATOM 950 O O . THR A 1 115 ? -8.666 -3.033 11.651 1.00 61.09 115 THR A O 1
ATOM 953 N N . SER A 1 116 ? -7.689 -2.133 9.833 1.00 59.81 116 SER A N 1
ATOM 954 C CA . SER A 1 116 ? -7.968 -0.725 10.138 1.00 59.81 116 SER A CA 1
ATOM 955 C C . SER A 1 116 ? -8.878 -0.099 9.085 1.00 59.81 116 SER A C 1
ATOM 957 O O . SER A 1 116 ? -8.726 -0.334 7.890 1.00 59.81 116 SER A O 1
ATOM 959 N N . ARG A 1 117 ? -9.814 0.742 9.533 1.00 55.97 117 ARG A N 1
ATOM 960 C CA . ARG A 1 117 ? -10.852 1.360 8.689 1.00 55.97 117 ARG A CA 1
ATOM 961 C C . ARG A 1 117 ? -10.506 2.783 8.224 1.00 55.97 117 ARG A C 1
ATOM 963 O O . ARG A 1 117 ? -11.372 3.477 7.707 1.00 55.97 117 ARG A O 1
ATOM 970 N N . HIS A 1 118 ? -9.258 3.208 8.433 1.00 56.84 118 HIS A N 1
ATOM 971 C CA . HIS A 1 118 ? -8.759 4.552 8.105 1.00 56.84 118 HIS A CA 1
ATOM 972 C C . HIS A 1 118 ? -7.409 4.551 7.365 1.00 56.84 118 HIS A C 1
ATOM 974 O O . HIS A 1 118 ? -6.894 5.618 7.048 1.00 56.84 118 HIS A O 1
ATOM 980 N N . LEU A 1 119 ? -6.828 3.379 7.084 1.00 56.81 119 LEU A N 1
ATOM 981 C CA . LEU A 1 119 ? -5.567 3.266 6.351 1.00 56.81 119 LEU A CA 1
ATOM 982 C C . LEU A 1 119 ? -5.849 3.072 4.856 1.00 56.81 119 LEU A C 1
ATOM 984 O O . LEU A 1 119 ? -6.395 2.045 4.459 1.00 56.81 119 LEU A O 1
ATOM 988 N N . SER A 1 120 ? -5.461 4.043 4.029 1.00 56.62 120 SER A N 1
ATOM 989 C CA . SER A 1 120 ? -5.514 3.909 2.570 1.00 56.62 120 SER A CA 1
ATOM 990 C C . SER A 1 120 ? -4.220 3.267 2.067 1.00 56.62 120 SER A C 1
ATOM 992 O O . SER A 1 120 ? -3.171 3.907 2.063 1.00 56.62 120 SER A O 1
ATOM 994 N N . MET A 1 121 ? -4.278 1.994 1.669 1.00 66.12 121 MET A N 1
ATOM 995 C CA . MET A 1 121 ? -3.152 1.308 1.024 1.00 66.12 121 MET A CA 1
ATOM 996 C C . MET A 1 121 ? -3.118 1.626 -0.474 1.00 66.12 121 MET A C 1
ATOM 998 O O . MET A 1 121 ? -4.047 1.283 -1.204 1.00 66.12 121 MET A O 1
ATOM 1002 N N . GLY A 1 122 ? -2.026 2.236 -0.935 1.00 69.94 122 GLY A N 1
ATOM 1003 C CA . GLY A 1 122 ? -1.803 2.602 -2.335 1.00 69.94 122 GLY A CA 1
ATOM 1004 C C . GLY A 1 122 ? -0.315 2.665 -2.685 1.00 69.94 122 GLY A C 1
ATOM 1005 O O . GLY A 1 122 ? 0.542 2.353 -1.859 1.00 69.94 122 GLY A O 1
ATOM 1006 N N . ILE A 1 123 ? -0.000 3.061 -3.920 1.00 76.69 123 ILE A N 1
ATOM 1007 C CA . ILE A 1 123 ? 1.388 3.183 -4.389 1.00 76.69 123 ILE A CA 1
ATOM 1008 C C . ILE A 1 123 ? 2.030 4.437 -3.776 1.00 76.69 123 ILE A C 1
ATOM 1010 O O . ILE A 1 123 ? 1.450 5.523 -3.830 1.00 76.69 123 ILE A O 1
ATOM 1014 N N . VAL A 1 124 ? 3.239 4.285 -3.227 1.00 85.50 124 VAL A N 1
ATOM 1015 C CA . VAL A 1 124 ? 4.025 5.353 -2.585 1.00 85.50 124 VAL A CA 1
ATOM 1016 C C . VAL A 1 124 ? 5.269 5.660 -3.419 1.00 85.50 124 VAL A C 1
ATOM 1018 O O . VAL A 1 124 ? 5.990 4.746 -3.823 1.00 85.50 124 VAL A O 1
ATOM 1021 N N . SER A 1 125 ? 5.560 6.944 -3.636 1.00 87.88 125 SER A N 1
ATOM 1022 C CA . SER A 1 125 ? 6.632 7.431 -4.520 1.00 87.88 125 SER A CA 1
ATOM 1023 C C . SER A 1 125 ? 8.016 6.888 -4.151 1.00 87.88 125 SER A C 1
ATOM 1025 O O . SER A 1 125 ? 8.787 6.517 -5.031 1.00 87.88 125 SER A O 1
ATOM 1027 N N . VAL A 1 126 ? 8.315 6.771 -2.852 1.00 87.56 126 VAL A N 1
ATOM 1028 C CA . VAL A 1 126 ? 9.581 6.202 -2.351 1.00 87.56 126 VAL A CA 1
ATOM 1029 C C . VAL A 1 126 ? 9.751 4.748 -2.802 1.00 87.56 126 VAL A C 1
ATOM 1031 O O . VAL A 1 126 ? 10.820 4.373 -3.277 1.00 87.56 126 VAL A O 1
ATOM 1034 N N . VAL A 1 127 ? 8.690 3.937 -2.728 1.00 88.75 127 VAL A N 1
ATOM 1035 C CA . VAL A 1 127 ? 8.725 2.529 -3.159 1.00 88.75 127 VAL A CA 1
ATOM 1036 C C . VAL A 1 127 ? 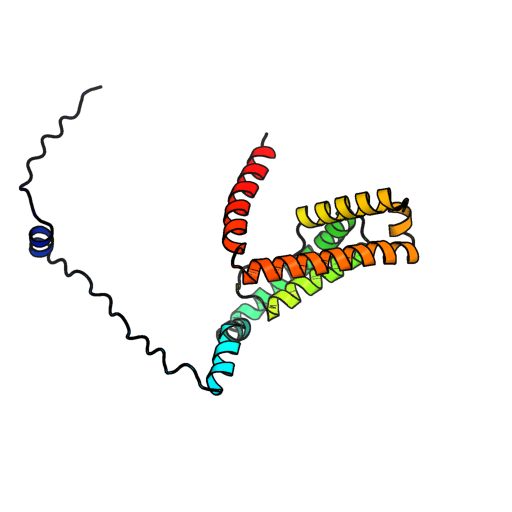8.926 2.439 -4.673 1.00 88.75 127 VAL A C 1
ATOM 1038 O O . VAL A 1 127 ? 9.744 1.643 -5.125 1.00 88.75 127 VAL A O 1
ATOM 1041 N N . ALA A 1 128 ? 8.259 3.297 -5.452 1.00 90.00 128 ALA A N 1
ATOM 1042 C CA . ALA A 1 128 ? 8.444 3.367 -6.902 1.00 90.00 128 ALA A CA 1
ATOM 1043 C C . ALA A 1 128 ? 9.894 3.713 -7.297 1.00 90.00 128 ALA A C 1
ATOM 1045 O O . ALA A 1 128 ? 10.481 3.021 -8.127 1.00 90.00 128 ALA A O 1
ATOM 1046 N N . LEU A 1 129 ? 10.510 4.709 -6.650 1.00 90.88 129 LEU A N 1
ATOM 1047 C CA . LEU A 1 129 ? 11.916 5.081 -6.878 1.00 90.88 129 LEU A CA 1
ATOM 1048 C C . LEU A 1 129 ? 12.897 3.971 -6.449 1.00 90.88 129 LEU A C 1
ATOM 1050 O O . LEU A 1 129 ? 13.899 3.717 -7.123 1.00 90.88 129 LEU A O 1
ATOM 1054 N N . MET A 1 130 ? 12.609 3.256 -5.356 1.00 91.75 130 MET A N 1
ATOM 1055 C CA . MET A 1 130 ? 13.403 2.092 -4.944 1.00 91.75 130 MET A CA 1
ATOM 1056 C C . MET A 1 130 ? 13.291 0.931 -5.948 1.00 91.75 130 MET A C 1
ATOM 1058 O O . MET A 1 130 ? 14.300 0.296 -6.257 1.00 91.75 130 MET A O 1
ATOM 1062 N N . MET A 1 131 ? 12.105 0.679 -6.514 1.00 91.81 131 MET A N 1
ATOM 1063 C CA . MET A 1 131 ? 11.935 -0.306 -7.591 1.00 91.81 131 MET A CA 1
ATOM 1064 C C . MET A 1 131 ? 12.663 0.121 -8.872 1.00 91.81 131 MET A C 1
ATOM 1066 O O . MET A 1 131 ? 13.447 -0.661 -9.404 1.00 91.81 131 MET A O 1
ATOM 1070 N N . GLY A 1 132 ? 12.503 1.372 -9.317 1.00 90.75 132 GLY A N 1
ATOM 1071 C CA . GLY A 1 132 ? 13.208 1.901 -10.491 1.00 90.75 132 GLY A CA 1
ATOM 1072 C C . GLY A 1 132 ? 14.729 1.772 -10.364 1.00 90.75 132 GLY A C 1
ATOM 1073 O O . GLY A 1 132 ? 15.373 1.194 -11.234 1.00 90.75 132 GLY A O 1
ATOM 1074 N N . SER A 1 133 ? 15.298 2.190 -9.229 1.00 91.31 133 SER A N 1
ATOM 1075 C CA . SER A 1 133 ? 16.749 2.111 -8.981 1.00 91.31 133 SER A CA 1
ATOM 1076 C C . SER A 1 133 ? 17.292 0.699 -8.708 1.00 91.31 133 SER A C 1
ATOM 1078 O O . SER A 1 133 ? 18.511 0.520 -8.660 1.00 91.31 133 SER A O 1
ATOM 1080 N N . THR A 1 134 ? 16.438 -0.310 -8.497 1.00 92.12 134 THR A N 1
ATOM 1081 C CA . THR A 1 134 ? 16.858 -1.727 -8.453 1.00 92.12 134 THR A CA 1
ATOM 1082 C C . THR A 1 134 ? 16.758 -2.377 -9.829 1.00 92.12 134 THR A C 1
ATOM 1084 O O . THR A 1 134 ? 17.682 -3.091 -10.218 1.00 92.12 134 THR A O 1
ATOM 1087 N N . LEU A 1 135 ? 15.722 -2.046 -10.606 1.00 90.38 135 LEU A N 1
ATOM 1088 C CA . LEU A 1 135 ? 15.582 -2.450 -12.006 1.00 90.38 135 LEU A CA 1
ATOM 1089 C C . LEU A 1 135 ? 16.696 -1.863 -12.892 1.00 90.38 135 LEU A C 1
ATOM 1091 O O . LEU A 1 135 ? 17.271 -2.584 -13.699 1.00 90.38 135 LEU A O 1
ATOM 1095 N N . GLU A 1 136 ? 17.066 -0.596 -12.693 1.00 89.19 136 GLU A N 1
ATOM 1096 C CA . GLU A 1 136 ? 18.191 0.063 -13.374 1.00 89.19 136 GLU A CA 1
ATOM 1097 C C . GLU A 1 136 ? 19.520 -0.669 -13.120 1.00 89.19 136 GLU A C 1
ATOM 1099 O O . GLU A 1 136 ? 20.243 -1.009 -14.055 1.00 89.19 136 GLU A O 1
ATOM 1104 N N . LYS A 1 137 ? 19.816 -1.003 -11.856 1.00 90.62 137 LYS A N 1
ATOM 1105 C CA . LYS A 1 137 ? 21.020 -1.770 -11.488 1.00 90.62 137 LYS A CA 1
ATOM 1106 C C . LYS A 1 137 ? 21.009 -3.174 -12.088 1.00 90.62 137 LYS A C 1
ATOM 1108 O O . LYS A 1 137 ? 22.051 -3.643 -12.539 1.00 90.62 137 LYS A O 1
ATOM 1113 N N . TYR A 1 138 ? 19.851 -3.834 -12.111 1.00 89.12 138 TYR A N 1
ATOM 1114 C CA . TYR A 1 138 ? 19.688 -5.135 -12.757 1.00 89.12 138 TYR A CA 1
ATOM 1115 C C . TYR A 1 138 ? 19.945 -5.051 -14.271 1.00 89.12 138 TYR A C 1
ATOM 1117 O O . TYR A 1 138 ? 20.728 -5.835 -14.805 1.00 89.12 138 TYR A O 1
ATOM 1125 N N . ALA A 1 139 ? 19.377 -4.044 -14.938 1.00 87.44 139 ALA A N 1
ATOM 1126 C CA . ALA A 1 139 ? 19.557 -3.806 -16.364 1.00 87.44 139 ALA A CA 1
ATOM 1127 C C . ALA A 1 139 ? 21.024 -3.527 -16.736 1.00 87.44 139 ALA A C 1
ATOM 1129 O O . ALA A 1 139 ? 21.533 -4.119 -17.686 1.00 87.44 139 ALA A O 1
ATOM 1130 N N . ILE A 1 140 ? 21.736 -2.715 -15.942 1.00 88.06 140 ILE A N 1
ATOM 1131 C CA . ILE A 1 140 ? 23.179 -2.463 -16.110 1.00 88.06 140 ILE A CA 1
ATOM 1132 C C . ILE A 1 140 ? 23.989 -3.765 -15.983 1.00 88.06 140 ILE A C 1
ATOM 1134 O O . ILE A 1 140 ? 24.872 -4.016 -16.800 1.00 88.06 140 ILE A O 1
ATOM 1138 N N . LEU A 1 141 ? 23.678 -4.621 -15.002 1.00 89.06 141 LEU A N 1
ATOM 1139 C CA . LEU A 1 141 ? 24.367 -5.908 -14.814 1.00 89.06 141 LEU A CA 1
ATOM 1140 C C . LEU A 1 141 ? 24.113 -6.903 -15.961 1.00 89.06 141 LEU A C 1
ATOM 1142 O O . LEU A 1 141 ? 24.990 -7.708 -16.270 1.00 89.06 141 LEU A O 1
ATOM 1146 N N . HIS A 1 142 ? 22.941 -6.840 -16.597 1.00 83.25 142 HIS A N 1
ATOM 1147 C CA . HIS A 1 142 ? 22.542 -7.724 -17.698 1.00 83.25 142 HIS A CA 1
ATOM 1148 C C . HIS A 1 142 ? 22.731 -7.112 -19.105 1.00 83.25 142 HIS A C 1
ATOM 1150 O O . HIS A 1 142 ? 22.460 -7.784 -20.096 1.00 83.25 142 HIS A O 1
ATOM 1156 N N . ASN A 1 143 ? 23.259 -5.884 -19.218 1.00 80.25 143 ASN A N 1
ATOM 1157 C CA . ASN A 1 143 ? 23.395 -5.112 -20.470 1.00 80.25 143 ASN A CA 1
ATOM 1158 C C . ASN A 1 143 ? 22.063 -4.901 -21.227 1.00 80.25 143 ASN A C 1
ATOM 1160 O O . ASN A 1 143 ? 22.017 -4.867 -22.457 1.00 80.25 143 ASN A O 1
ATOM 1164 N N . PHE A 1 144 ? 20.973 -4.753 -20.477 1.00 79.19 144 PHE A N 1
ATOM 1165 C CA . PHE A 1 144 ? 19.610 -4.574 -20.970 1.00 79.19 144 PHE A CA 1
ATOM 1166 C C . PHE A 1 144 ? 19.254 -3.079 -21.075 1.00 79.19 144 PHE A C 1
ATOM 1168 O O . PHE A 1 144 ? 19.613 -2.297 -20.195 1.00 79.19 144 PHE A O 1
ATOM 1175 N N . ASN A 1 145 ? 18.533 -2.659 -22.125 1.00 77.75 145 ASN A N 1
ATOM 1176 C CA . ASN A 1 145 ? 18.137 -1.254 -22.302 1.00 77.75 145 ASN A CA 1
ATOM 1177 C C . ASN A 1 145 ? 16.677 -1.000 -21.884 1.00 77.75 145 ASN A C 1
ATOM 1179 O O . ASN A 1 145 ? 15.743 -1.402 -22.576 1.00 77.75 145 ASN A O 1
ATOM 1183 N N . LEU A 1 146 ? 16.497 -0.240 -20.802 1.00 75.94 146 LEU A N 1
ATOM 1184 C CA . LEU A 1 146 ? 15.198 0.178 -20.265 1.00 75.94 146 LEU A CA 1
ATOM 1185 C C . LEU A 1 146 ? 14.367 1.061 -21.212 1.00 75.94 146 LEU A C 1
ATOM 1187 O O . LEU A 1 146 ? 13.141 0.956 -21.207 1.00 75.94 146 LEU A O 1
ATOM 1191 N N . GLU A 1 147 ? 14.994 1.889 -22.054 1.00 72.12 147 GLU A N 1
ATOM 1192 C CA . GLU A 1 147 ? 14.246 2.712 -23.020 1.00 72.12 147 GLU A CA 1
ATOM 1193 C C . GLU A 1 147 ? 13.610 1.844 -24.113 1.00 72.12 147 GLU A C 1
ATOM 1195 O O . GLU A 1 147 ? 12.430 2.003 -24.433 1.00 72.12 147 GLU A O 1
ATOM 1200 N N . ASN A 1 148 ? 14.363 0.861 -24.622 1.00 65.38 148 ASN A N 1
ATOM 1201 C CA . ASN A 1 148 ? 13.829 -0.154 -25.530 1.00 65.38 148 ASN A CA 1
ATOM 1202 C C . ASN A 1 148 ? 12.742 -0.979 -24.836 1.00 65.38 148 ASN A C 1
ATOM 1204 O O . ASN A 1 148 ? 11.708 -1.246 -25.446 1.00 65.38 148 ASN A O 1
ATOM 1208 N N . ALA A 1 149 ? 12.939 -1.326 -23.558 1.00 67.62 149 ALA A N 1
ATOM 1209 C CA . ALA A 1 149 ? 11.987 -2.121 -22.797 1.00 67.62 149 ALA A CA 1
ATOM 1210 C C . ALA A 1 149 ? 10.593 -1.509 -22.788 1.00 67.62 149 ALA A C 1
ATOM 1212 O O . ALA A 1 149 ? 9.630 -2.183 -23.138 1.00 67.62 149 ALA A O 1
ATOM 1213 N N . LYS A 1 150 ? 10.480 -0.210 -22.496 1.00 68.19 150 LYS A N 1
ATOM 1214 C CA . LYS A 1 150 ? 9.180 0.466 -22.431 1.00 68.19 150 LYS A CA 1
ATOM 1215 C C . LYS A 1 150 ? 8.413 0.441 -23.766 1.00 68.19 150 LYS A C 1
ATOM 1217 O O . LYS A 1 150 ? 7.184 0.453 -23.753 1.00 68.19 150 LYS A O 1
ATOM 1222 N N . GLN A 1 151 ? 9.123 0.339 -24.893 1.00 67.69 151 GLN A N 1
ATOM 1223 C CA . GLN A 1 151 ? 8.560 0.254 -26.246 1.00 67.69 151 GLN A CA 1
ATOM 1224 C C . GLN A 1 151 ? 8.334 -1.198 -26.731 1.00 67.69 151 GLN A C 1
ATOM 1226 O O . GLN A 1 151 ? 7.414 -1.457 -27.510 1.00 67.69 151 GLN A O 1
ATOM 1231 N N . ASN A 1 152 ? 9.155 -2.152 -26.282 1.00 65.75 152 ASN A N 1
ATOM 1232 C CA . ASN A 1 152 ? 9.172 -3.539 -26.748 1.00 65.75 152 ASN A CA 1
ATOM 1233 C C . ASN A 1 152 ? 8.412 -4.477 -25.801 1.00 65.75 152 ASN A C 1
ATOM 1235 O O . ASN A 1 152 ? 8.779 -4.678 -24.644 1.00 65.75 152 ASN A O 1
ATOM 1239 N N . ASN A 1 153 ? 7.393 -5.170 -26.316 1.00 66.56 153 ASN A N 1
ATOM 1240 C CA . ASN A 1 153 ? 6.626 -6.139 -25.521 1.00 66.56 153 ASN A CA 1
ATOM 1241 C C . ASN A 1 153 ? 7.476 -7.296 -24.960 1.00 66.56 153 ASN A C 1
ATOM 1243 O O . ASN A 1 153 ? 7.143 -7.806 -23.899 1.00 66.56 153 ASN A O 1
ATOM 1247 N N . ILE A 1 154 ? 8.544 -7.717 -25.651 1.00 62.34 154 ILE A N 1
ATOM 1248 C CA . ILE A 1 154 ? 9.402 -8.843 -25.234 1.00 62.34 154 ILE A CA 1
ATOM 1249 C C . ILE A 1 154 ? 10.220 -8.455 -23.998 1.00 62.34 154 ILE A C 1
ATOM 1251 O O . ILE A 1 154 ? 10.096 -9.076 -22.946 1.00 62.34 154 ILE A O 1
ATOM 1255 N N . ASP A 1 155 ? 10.990 -7.381 -24.126 1.00 67.00 155 ASP A N 1
ATOM 1256 C CA . ASP A 1 155 ? 11.876 -6.821 -23.105 1.00 67.00 155 ASP A CA 1
ATOM 1257 C C . ASP A 1 155 ? 11.108 -6.468 -21.808 1.00 67.00 155 ASP A C 1
ATOM 1259 O O . ASP A 1 155 ? 11.572 -6.728 -20.694 1.00 67.00 155 ASP A O 1
ATOM 1263 N N . ASN A 1 156 ? 9.870 -5.969 -21.940 1.00 72.00 156 ASN A N 1
ATOM 1264 C CA . ASN A 1 156 ? 8.960 -5.749 -20.811 1.00 72.00 156 ASN A CA 1
ATOM 1265 C C . ASN A 1 156 ? 8.726 -7.005 -19.950 1.00 72.00 156 ASN A C 1
ATOM 1267 O O . ASN A 1 156 ? 8.591 -6.872 -18.732 1.00 72.00 156 ASN A O 1
ATOM 1271 N N . PHE A 1 157 ? 8.681 -8.215 -20.528 1.00 78.62 157 PHE A N 1
ATOM 1272 C CA . PHE A 1 157 ? 8.458 -9.441 -19.751 1.00 78.62 157 PHE A CA 1
ATOM 1273 C C . PHE A 1 157 ? 9.636 -9.789 -18.834 1.00 78.62 157 PHE A C 1
ATOM 1275 O O . PHE A 1 157 ? 9.399 -10.293 -17.738 1.00 78.62 157 PHE A O 1
ATOM 1282 N N . GLU A 1 158 ? 10.881 -9.499 -19.224 1.00 81.75 158 GLU A N 1
ATOM 1283 C CA . GLU A 1 158 ? 12.060 -9.750 -18.379 1.00 81.75 158 GLU A CA 1
ATOM 1284 C C . GLU A 1 158 ? 12.096 -8.782 -17.185 1.00 81.75 158 GLU A C 1
ATOM 1286 O O . GLU A 1 158 ? 12.213 -9.210 -16.033 1.00 81.75 158 GLU A O 1
ATOM 1291 N N . SER A 1 159 ? 11.856 -7.491 -17.446 1.00 83.00 159 SER A N 1
ATOM 1292 C CA . SER A 1 159 ? 11.719 -6.465 -16.399 1.00 83.00 159 SER A CA 1
ATOM 1293 C C . SER A 1 159 ? 10.566 -6.774 -15.433 1.00 83.00 159 SER A C 1
ATOM 1295 O O . SER A 1 159 ? 10.731 -6.702 -14.213 1.00 83.00 159 SER A O 1
ATOM 1297 N N . LEU A 1 160 ? 9.407 -7.189 -15.961 1.00 86.75 160 LEU A N 1
ATOM 1298 C CA . LEU A 1 160 ? 8.276 -7.663 -15.160 1.00 86.75 160 LEU A CA 1
ATOM 1299 C C . LEU A 1 160 ? 8.641 -8.893 -14.323 1.00 86.75 160 LEU A C 1
ATOM 1301 O O . LEU A 1 160 ? 8.305 -8.939 -13.141 1.00 86.75 160 LEU A O 1
ATOM 1305 N N . HIS A 1 161 ? 9.332 -9.881 -14.898 1.00 88.69 161 HIS A N 1
ATOM 1306 C CA . HIS A 1 161 ? 9.679 -11.112 -14.194 1.00 88.69 161 HIS A CA 1
ATOM 1307 C C . HIS A 1 161 ? 10.569 -10.828 -12.976 1.00 88.69 161 HIS A C 1
ATOM 1309 O O . HIS A 1 161 ? 10.221 -11.234 -11.862 1.00 88.69 161 HIS A O 1
ATOM 1315 N N . TYR A 1 162 ? 11.631 -10.032 -13.150 1.00 90.25 162 TYR A N 1
ATOM 1316 C CA . TYR A 1 162 ? 12.486 -9.568 -12.052 1.00 90.25 162 TYR A CA 1
ATOM 1317 C C . TYR A 1 162 ? 11.674 -8.900 -10.926 1.00 90.25 162 TYR A C 1
ATOM 1319 O O . TYR A 1 162 ? 11.818 -9.248 -9.750 1.00 90.25 162 TYR A O 1
ATOM 1327 N N . LEU A 1 163 ? 10.748 -8.001 -11.272 1.00 91.06 163 LEU A N 1
ATOM 1328 C CA . LEU A 1 163 ? 9.927 -7.295 -10.285 1.00 91.06 163 LEU A CA 1
ATOM 1329 C C . LEU A 1 163 ? 8.861 -8.178 -9.622 1.00 91.06 163 LEU A C 1
ATOM 1331 O O . LEU A 1 163 ? 8.543 -7.960 -8.451 1.00 91.06 163 LEU A O 1
ATOM 1335 N N . THR A 1 164 ? 8.332 -9.199 -10.305 1.00 91.00 164 THR A N 1
ATOM 1336 C CA . THR A 1 164 ? 7.453 -10.194 -9.661 1.00 91.00 164 THR A CA 1
ATOM 1337 C C . THR A 1 164 ? 8.209 -11.021 -8.621 1.00 91.00 164 THR A C 1
ATOM 1339 O O . THR A 1 164 ? 7.677 -11.282 -7.544 1.00 91.00 164 THR A O 1
ATOM 1342 N N . ILE A 1 165 ? 9.483 -11.345 -8.868 1.00 94.44 165 ILE A N 1
ATOM 1343 C CA . ILE A 1 165 ? 10.349 -12.002 -7.878 1.00 94.44 165 ILE A CA 1
ATOM 1344 C C . ILE A 1 165 ? 10.653 -11.046 -6.712 1.00 94.44 165 ILE A C 1
ATOM 1346 O O . ILE A 1 165 ? 10.566 -11.451 -5.550 1.00 94.44 165 ILE A O 1
ATOM 1350 N N . LEU A 1 166 ? 10.948 -9.770 -6.985 1.00 93.62 166 LEU A N 1
ATOM 1351 C CA . LEU A 1 166 ? 11.219 -8.757 -5.956 1.00 93.62 166 LEU A CA 1
ATOM 1352 C C . LEU A 1 166 ? 9.998 -8.485 -5.055 1.00 93.62 166 LEU A C 1
ATOM 1354 O O . LEU A 1 166 ? 10.124 -8.436 -3.831 1.00 93.62 166 LEU A O 1
ATOM 1358 N N . THR A 1 167 ? 8.801 -8.358 -5.630 1.00 91.19 167 THR A N 1
ATOM 1359 C CA . THR A 1 167 ? 7.545 -8.174 -4.872 1.00 91.19 167 THR A CA 1
ATOM 1360 C C . THR A 1 167 ? 7.147 -9.424 -4.088 1.00 91.19 167 THR A C 1
ATOM 1362 O O . THR A 1 167 ? 6.717 -9.320 -2.940 1.00 91.19 167 THR A O 1
ATOM 1365 N N . PHE A 1 168 ? 7.354 -10.620 -4.645 1.00 94.88 168 PHE A N 1
ATOM 1366 C CA . PHE A 1 168 ? 7.088 -11.873 -3.938 1.00 94.88 168 PHE A CA 1
ATOM 1367 C C . PHE A 1 168 ? 8.057 -12.100 -2.766 1.00 94.88 168 PHE A C 1
ATOM 1369 O O . PHE A 1 168 ? 7.629 -12.435 -1.661 1.00 94.88 168 PHE A O 1
ATOM 1376 N N . THR A 1 169 ? 9.357 -11.858 -2.964 1.00 94.69 169 THR A N 1
ATOM 1377 C CA . THR A 1 169 ? 10.373 -12.002 -1.904 1.00 94.69 169 THR A CA 1
ATOM 1378 C C . THR A 1 169 ? 10.220 -10.958 -0.801 1.00 94.69 169 THR A C 1
ATOM 1380 O O . THR A 1 169 ? 10.270 -11.320 0.374 1.00 94.69 169 THR A O 1
ATOM 1383 N N . THR A 1 170 ? 9.943 -9.692 -1.134 1.00 92.62 170 THR A N 1
ATOM 1384 C CA . THR A 1 170 ? 9.594 -8.677 -0.120 1.00 92.62 170 THR A CA 1
ATOM 1385 C C . THR A 1 170 ? 8.303 -9.030 0.622 1.00 92.62 170 THR A C 1
ATOM 1387 O O . THR A 1 170 ? 8.263 -8.898 1.843 1.00 92.62 170 THR A O 1
ATOM 1390 N N . GLY A 1 171 ? 7.294 -9.586 -0.059 1.00 91.62 171 GLY A N 1
ATOM 1391 C CA . GLY A 1 171 ? 6.090 -10.139 0.572 1.00 91.62 171 GLY A CA 1
ATOM 1392 C C . GLY A 1 171 ? 6.385 -11.256 1.584 1.00 91.62 171 GLY A C 1
ATOM 1393 O O . GLY A 1 171 ? 5.871 -11.222 2.702 1.00 91.62 171 GLY A O 1
ATOM 1394 N N . ILE A 1 172 ? 7.267 -12.205 1.243 1.00 93.62 172 ILE A N 1
ATOM 1395 C CA . ILE A 1 172 ? 7.725 -13.263 2.165 1.00 93.62 172 ILE A CA 1
ATOM 1396 C C . ILE A 1 172 ? 8.477 -12.667 3.363 1.00 93.62 172 ILE A C 1
ATOM 1398 O O . ILE A 1 172 ? 8.212 -13.050 4.502 1.00 93.62 172 ILE A O 1
ATOM 1402 N N . ILE A 1 173 ? 9.382 -11.711 3.135 1.00 91.81 173 ILE A N 1
ATOM 1403 C CA . ILE A 1 173 ? 10.140 -11.045 4.206 1.00 91.81 173 ILE A CA 1
ATOM 1404 C C . ILE A 1 173 ? 9.188 -10.306 5.159 1.00 91.81 173 ILE A C 1
ATOM 1406 O O . ILE A 1 173 ? 9.312 -10.447 6.374 1.00 91.81 173 ILE A O 1
ATOM 1410 N N . LEU A 1 174 ? 8.191 -9.587 4.634 1.00 87.81 174 LEU A N 1
ATOM 1411 C CA . LEU A 1 174 ? 7.163 -8.919 5.438 1.00 87.81 174 LEU A CA 1
ATOM 1412 C C . LEU A 1 174 ? 6.296 -9.917 6.221 1.00 87.81 174 LEU A C 1
ATOM 1414 O O . LEU A 1 174 ? 5.996 -9.667 7.389 1.00 87.81 174 LEU A O 1
ATOM 1418 N N . ALA A 1 175 ? 5.944 -11.066 5.636 1.00 88.19 175 ALA A N 1
ATOM 1419 C CA . ALA A 1 175 ? 5.213 -12.126 6.333 1.00 88.19 175 ALA A CA 1
ATOM 1420 C C . ALA A 1 175 ? 6.032 -12.7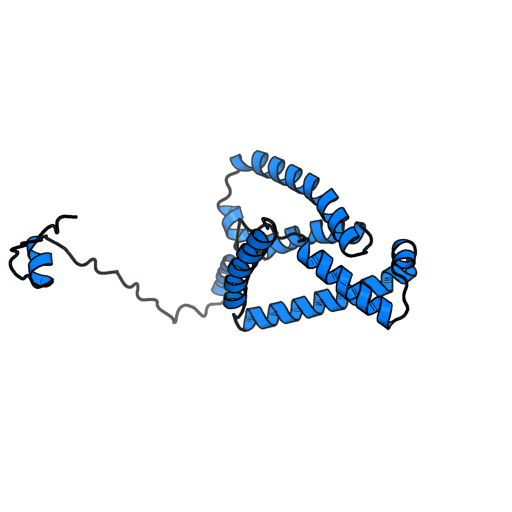43 7.485 1.00 88.19 175 ALA A C 1
ATOM 1422 O O . ALA A 1 175 ? 5.502 -12.938 8.580 1.00 88.19 175 ALA A O 1
ATOM 1423 N N . LEU A 1 176 ? 7.332 -12.984 7.282 1.00 90.25 176 LEU A N 1
ATOM 1424 C CA . LEU A 1 176 ? 8.241 -13.474 8.327 1.00 90.25 176 LEU A CA 1
ATOM 1425 C C . LEU A 1 176 ? 8.446 -12.434 9.444 1.00 90.25 176 LEU A C 1
ATOM 1427 O O . LEU A 1 176 ? 8.352 -12.770 10.623 1.00 90.25 176 LEU A O 1
ATOM 1431 N N . LEU A 1 177 ? 8.647 -11.158 9.096 1.00 85.00 177 LEU A N 1
ATOM 1432 C CA . LEU A 1 177 ? 8.758 -10.060 10.068 1.00 85.00 177 LEU A CA 1
ATOM 1433 C C . LEU A 1 177 ? 7.457 -9.836 10.856 1.00 85.00 177 LEU A C 1
ATOM 1435 O O . LEU A 1 177 ? 7.509 -9.497 12.041 1.00 85.00 177 LEU A O 1
ATOM 1439 N N . SER A 1 178 ? 6.300 -10.055 10.222 1.00 82.31 178 SER A N 1
ATOM 1440 C CA . SER A 1 178 ? 4.987 -10.048 10.876 1.00 82.31 178 SER A CA 1
ATOM 1441 C C . SER A 1 178 ? 4.860 -11.195 11.885 1.00 82.31 178 SER A C 1
ATOM 1443 O O . SER A 1 178 ? 4.465 -10.957 13.027 1.00 82.31 178 SER A O 1
ATOM 1445 N N . LEU A 1 179 ? 5.292 -12.409 11.517 1.00 82.06 179 LEU A N 1
ATOM 1446 C CA . LEU A 1 179 ? 5.314 -13.574 12.409 1.00 82.06 179 LEU A CA 1
ATOM 1447 C C . LEU A 1 179 ? 6.205 -13.339 13.644 1.00 82.06 179 L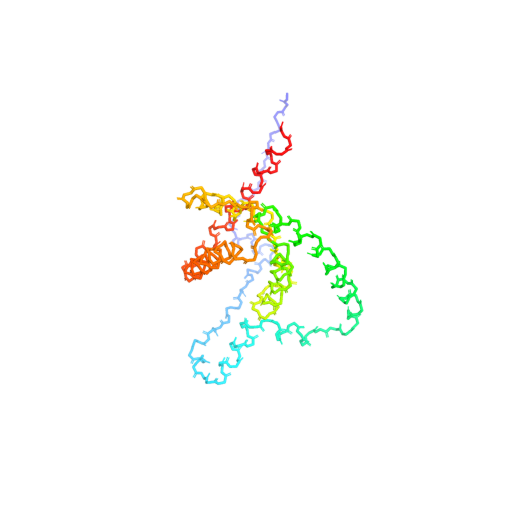EU A C 1
ATOM 1449 O O . LEU A 1 179 ? 5.826 -13.691 14.759 1.00 82.06 179 LEU A O 1
ATOM 1453 N N . CYS A 1 180 ? 7.352 -12.680 13.457 1.00 81.69 180 CYS A N 1
ATOM 1454 C CA . CYS A 1 180 ? 8.266 -12.271 14.529 1.00 81.69 180 CYS A CA 1
ATOM 1455 C C . CYS A 1 180 ? 7.830 -10.999 15.292 1.00 81.69 180 CYS A C 1
ATOM 1457 O O . CYS A 1 180 ? 8.571 -10.538 16.157 1.00 81.69 180 CYS A O 1
ATOM 1459 N N . GLN A 1 181 ? 6.674 -10.403 14.969 1.00 74.44 181 GLN A N 1
ATOM 1460 C CA . GLN A 1 181 ? 6.146 -9.147 15.540 1.00 74.44 181 GLN A CA 1
ATOM 1461 C C . GLN A 1 181 ? 7.080 -7.918 15.434 1.00 74.44 181 GLN A C 1
ATOM 1463 O O . GLN A 1 181 ? 6.811 -6.869 16.021 1.00 74.44 181 GLN A O 1
ATOM 1468 N N . ALA A 1 182 ? 8.140 -7.990 14.620 1.00 71.62 182 ALA A N 1
ATOM 1469 C CA . ALA A 1 182 ? 9.170 -6.952 14.498 1.00 71.62 182 ALA A CA 1
ATOM 1470 C C . ALA A 1 182 ? 8.658 -5.632 13.879 1.00 71.62 182 ALA A C 1
ATOM 1472 O O . ALA A 1 182 ? 9.313 -4.596 13.984 1.00 71.62 182 ALA A O 1
ATOM 1473 N N . HIS A 1 183 ? 7.464 -5.652 13.278 1.00 73.38 183 HIS A N 1
ATOM 1474 C CA . HIS A 1 183 ? 6.776 -4.495 12.695 1.00 73.38 183 HIS A CA 1
ATOM 1475 C C . HIS A 1 183 ? 6.667 -3.284 13.647 1.00 73.38 183 HIS A C 1
ATOM 1477 O O . HIS A 1 183 ? 6.743 -2.145 13.194 1.00 73.38 183 HIS A O 1
ATOM 1483 N N . PHE A 1 184 ? 6.576 -3.510 14.963 1.00 69.56 184 PHE A N 1
ATOM 1484 C CA . PHE A 1 184 ? 6.544 -2.443 15.976 1.00 69.56 184 PHE A CA 1
ATOM 1485 C C . PHE A 1 184 ? 7.806 -1.557 15.970 1.00 69.56 184 PHE A C 1
ATOM 1487 O O . PHE A 1 184 ? 7.719 -0.355 16.200 1.00 69.56 184 PHE A O 1
ATOM 1494 N N . ILE A 1 185 ? 8.973 -2.127 15.645 1.00 74.50 185 ILE A N 1
ATOM 1495 C CA . ILE A 1 185 ? 10.242 -1.386 15.546 1.00 74.50 185 ILE A CA 1
ATOM 1496 C C . ILE A 1 185 ? 10.274 -0.551 14.258 1.00 74.50 185 ILE A C 1
ATOM 1498 O O . ILE A 1 185 ? 10.743 0.586 14.266 1.00 74.50 185 ILE A O 1
ATOM 1502 N N . ALA A 1 186 ? 9.728 -1.088 13.161 1.00 68.44 186 ALA A N 1
ATOM 1503 C CA . ALA A 1 186 ? 9.629 -0.373 11.890 1.00 68.44 186 ALA A CA 1
ATOM 1504 C C . ALA A 1 186 ? 8.706 0.857 11.982 1.00 68.44 186 ALA A C 1
ATOM 1506 O O . ALA A 1 186 ? 9.012 1.879 11.375 1.00 68.44 186 ALA A O 1
ATOM 1507 N N . ALA A 1 187 ? 7.629 0.785 12.776 1.00 68.81 187 ALA A N 1
ATOM 1508 C CA . ALA A 1 187 ? 6.745 1.924 13.031 1.00 68.81 187 ALA A CA 1
ATOM 1509 C C . ALA A 1 187 ? 7.496 3.101 13.685 1.00 68.81 187 ALA A C 1
ATOM 1511 O O . ALA A 1 187 ? 7.546 4.180 13.106 1.00 68.81 187 ALA A O 1
ATOM 1512 N N . TYR A 1 188 ? 8.182 2.874 14.814 1.00 77.50 188 TYR A N 1
ATOM 1513 C CA . TYR A 1 188 ? 8.967 3.925 15.485 1.00 77.50 188 TYR A CA 1
ATOM 1514 C C . TYR A 1 188 ? 10.076 4.526 14.608 1.00 77.50 188 TYR A C 1
ATOM 1516 O O . TYR A 1 188 ? 10.396 5.713 14.729 1.00 77.50 188 TYR A O 1
ATOM 1524 N N . LEU A 1 189 ? 10.682 3.717 13.731 1.00 75.62 189 LEU A N 1
ATOM 1525 C CA . LEU A 1 189 ? 11.680 4.217 12.790 1.00 75.62 189 LEU A CA 1
ATOM 1526 C C . LEU A 1 189 ? 11.043 5.091 11.700 1.00 75.62 189 LEU A C 1
ATOM 1528 O O . LEU A 1 189 ? 11.649 6.089 11.322 1.00 75.62 189 LEU A O 1
ATOM 1532 N N . SER A 1 190 ? 9.833 4.759 11.234 1.00 77.81 190 SER A N 1
ATOM 1533 C CA . SER A 1 190 ? 9.099 5.541 10.230 1.00 77.81 190 SER A CA 1
ATOM 1534 C C . SER A 1 190 ? 8.836 6.968 10.708 1.00 77.81 190 SER A C 1
ATOM 1536 O O . SER A 1 190 ? 9.242 7.905 10.026 1.00 77.81 190 SER A O 1
ATOM 1538 N N . ASP A 1 191 ? 8.262 7.133 11.905 1.00 78.38 191 ASP A N 1
ATOM 1539 C CA . ASP A 1 191 ? 7.962 8.447 12.501 1.00 78.38 191 ASP A CA 1
ATOM 1540 C C . ASP A 1 191 ? 9.227 9.328 12.592 1.00 78.38 191 ASP A C 1
ATOM 1542 O O . ASP A 1 191 ? 9.210 10.530 12.322 1.00 78.38 191 ASP A O 1
ATOM 1546 N N . SER A 1 192 ? 10.358 8.700 12.936 1.00 77.69 192 SER A N 1
ATOM 1547 C CA . SER A 1 192 ? 11.666 9.353 13.062 1.00 77.69 192 SER A CA 1
ATOM 1548 C C . SER A 1 192 ? 12.261 9.769 11.708 1.00 77.69 192 SER A C 1
ATOM 1550 O O . SER A 1 192 ? 12.969 10.773 11.617 1.00 77.69 192 SER A O 1
ATOM 1552 N N . LEU A 1 193 ? 12.003 8.986 10.657 1.00 77.31 193 LEU A N 1
ATOM 1553 C CA . LEU A 1 193 ? 12.568 9.168 9.317 1.00 77.31 193 LEU A CA 1
ATOM 1554 C C . LEU A 1 193 ? 11.732 10.157 8.489 1.00 77.31 193 LEU A C 1
ATOM 1556 O O . LEU A 1 193 ? 12.301 10.969 7.764 1.00 77.31 193 LEU A O 1
ATOM 1560 N N . GLU A 1 194 ? 10.407 10.164 8.661 1.00 76.94 194 GLU A N 1
ATOM 1561 C CA . GLU A 1 194 ? 9.504 11.174 8.092 1.00 76.94 194 GLU A CA 1
ATOM 1562 C C . GLU A 1 194 ? 9.848 12.580 8.609 1.00 76.94 194 GLU A C 1
ATOM 1564 O O . GLU A 1 194 ? 10.025 13.503 7.813 1.00 76.94 194 GLU A O 1
ATOM 1569 N N . PHE A 1 195 ? 10.064 12.728 9.922 1.00 79.12 195 PHE A N 1
ATOM 1570 C CA . PHE A 1 195 ? 10.509 13.991 10.521 1.00 79.12 195 PHE A CA 1
ATOM 1571 C C . PHE A 1 195 ? 11.856 14.474 9.951 1.00 79.12 195 PHE A C 1
ATOM 1573 O O . PHE A 1 195 ? 12.018 15.659 9.660 1.00 79.12 195 PHE A O 1
ATOM 1580 N N . LEU A 1 196 ? 12.812 13.559 9.744 1.00 79.38 196 LEU A N 1
ATOM 1581 C CA . LEU A 1 196 ? 14.121 13.882 9.169 1.00 79.38 196 LEU A CA 1
ATOM 1582 C C . LEU A 1 196 ? 14.027 14.270 7.683 1.00 79.38 196 LEU A C 1
ATOM 1584 O O . LEU A 1 196 ? 14.719 15.192 7.258 1.00 79.38 196 LEU A O 1
ATOM 1588 N N . LEU A 1 197 ? 13.163 13.613 6.902 1.00 72.75 197 LEU A N 1
ATOM 1589 C CA . LEU A 1 197 ? 12.926 13.959 5.495 1.00 72.75 197 LEU A CA 1
ATOM 1590 C C . LEU A 1 197 ? 12.257 15.327 5.332 1.00 72.75 197 LEU A C 1
ATOM 1592 O O . LEU A 1 197 ? 12.641 16.077 4.440 1.00 72.75 197 LEU A O 1
ATOM 1596 N N . LEU A 1 198 ? 11.300 15.669 6.199 1.00 78.19 198 LEU A N 1
ATOM 1597 C CA . LEU A 1 198 ? 10.683 16.998 6.213 1.00 78.19 198 LEU A CA 1
ATOM 1598 C C . LEU A 1 198 ? 11.714 18.080 6.570 1.00 78.19 198 LEU A C 1
ATOM 1600 O O . LEU A 1 198 ? 11.811 19.082 5.869 1.00 78.19 198 LEU A O 1
ATOM 1604 N N . ALA A 1 199 ? 12.547 17.842 7.589 1.00 79.00 199 ALA A N 1
ATOM 1605 C CA . ALA A 1 199 ? 13.615 18.765 7.979 1.00 79.00 199 ALA A CA 1
ATOM 1606 C C . ALA A 1 199 ? 14.700 18.958 6.897 1.00 79.00 199 ALA A C 1
ATOM 1608 O O . ALA A 1 199 ? 15.340 20.004 6.874 1.00 79.00 199 ALA A O 1
ATOM 1609 N N . ALA A 1 200 ? 14.899 17.975 6.010 1.00 76.62 200 ALA A N 1
ATOM 1610 C CA . ALA A 1 200 ? 15.846 18.033 4.891 1.00 76.62 200 ALA A CA 1
ATOM 1611 C C . ALA A 1 200 ? 15.240 18.561 3.570 1.00 76.62 200 ALA A C 1
ATOM 1613 O O . ALA A 1 200 ? 15.945 18.647 2.566 1.00 76.62 200 ALA A O 1
ATOM 1614 N N . LEU A 1 201 ? 13.937 18.872 3.550 1.00 69.44 201 LEU A N 1
ATOM 1615 C CA . LEU A 1 201 ? 13.237 19.515 2.428 1.00 69.44 201 LEU A CA 1
ATOM 1616 C C . LEU A 1 201 ? 12.996 21.017 2.653 1.00 69.44 201 LEU A C 1
ATOM 1618 O O . LEU A 1 201 ? 12.679 21.725 1.700 1.00 69.44 201 LEU A O 1
ATOM 1622 N N . ASP A 1 202 ? 13.159 21.487 3.891 1.00 69.00 202 ASP A N 1
ATOM 1623 C CA . ASP A 1 202 ? 12.995 22.885 4.324 1.00 69.00 202 ASP A CA 1
ATOM 1624 C C . ASP A 1 202 ? 14.363 23.600 4.502 1.00 69.00 202 ASP A C 1
ATOM 1626 O O . ASP A 1 202 ? 14.458 24.633 5.169 1.00 69.00 202 ASP A O 1
ATOM 1630 N N . SER A 1 203 ? 15.440 23.019 3.938 1.00 52.56 203 SER A N 1
ATOM 1631 C CA . SER A 1 203 ? 16.855 23.407 4.116 1.00 52.56 203 SER A CA 1
ATOM 1632 C C . SER A 1 203 ? 17.644 23.504 2.806 1.00 52.56 203 SER A C 1
ATOM 1634 O O . SER A 1 203 ? 18.260 24.567 2.575 1.00 52.56 203 SER A O 1
#

pLDDT: mean 76.72, std 13.12, range [43.16, 94.88]